Protein AF-0000000077965524 (afdb_homodimer)

pLDDT: mean 88.79, std 9.59, range [37.97, 98.44]

Organism: NCBI:txid2873325

Radius of gyration: 19.2 Å; Cα contacts (8 Å, |Δi|>4): 632; chains: 2; bounding box: 47×62×41 Å

Structure (mmCIF, N/CA/C/O backbone):
data_AF-0000000077965524-model_v1
#
loop_
_entity.id
_entity.type
_entity.pdbx_description
1 polymer 'NAD(P)-binding domain-containing protein'
#
loop_
_atom_site.group_PDB
_atom_site.id
_atom_site.type_symbol
_atom_site.label_atom_id
_atom_site.label_alt_id
_atom_site.label_comp_id
_atom_site.label_asym_id
_atom_site.label_entity_id
_atom_site.label_seq_id
_atom_site.pdbx_PDB_ins_code
_atom_site.Cartn_x
_atom_site.Cartn_y
_atom_site.Cartn_z
_atom_site.occupancy
_atom_site.B_iso_or_equiv
_atom_site.auth_seq_id
_atom_site.auth_comp_id
_atom_site.auth_asym_id
_atom_site.auth_atom_id
_atom_site.pdbx_PDB_model_num
ATOM 1 N N . MET A 1 1 ? 25.484 7.27 0.988 1 37.97 1 MET A N 1
ATOM 2 C CA . MET A 1 1 ? 25.203 5.871 0.671 1 37.97 1 MET A CA 1
ATOM 3 C C . MET A 1 1 ? 23.719 5.57 0.816 1 37.97 1 MET A C 1
ATOM 5 O O . MET A 1 1 ? 23.031 6.18 1.641 1 37.97 1 MET A O 1
ATOM 9 N N . GLY A 1 2 ? 23.016 5.418 -0.294 1 50.22 2 GLY A N 1
ATOM 10 C CA . GLY A 1 2 ? 21.562 5.32 -0.251 1 50.22 2 GLY A CA 1
ATOM 11 C C . GLY A 1 2 ? 21.062 4.312 0.766 1 50.22 2 GLY A C 1
ATOM 12 O O . GLY A 1 2 ? 21.797 3.402 1.158 1 50.22 2 GLY A O 1
ATOM 13 N N . GLN A 1 3 ? 20.391 4.594 1.885 1 55.41 3 GLN A N 1
ATOM 14 C CA . GLN A 1 3 ? 19.797 3.654 2.83 1 55.41 3 GLN A CA 1
ATOM 15 C C . GLN A 1 3 ? 18.578 2.953 2.221 1 55.41 3 GLN A C 1
ATOM 17 O O . GLN A 1 3 ? 17.828 3.557 1.455 1 55.41 3 GLN A O 1
ATOM 22 N N . ASP A 1 4 ? 18.562 1.619 2.314 1 70.5 4 ASP A N 1
ATOM 23 C CA . ASP A 1 4 ? 17.391 0.861 1.925 1 70.5 4 ASP A CA 1
ATOM 24 C C . ASP A 1 4 ? 16.172 1.251 2.777 1 70.5 4 ASP A C 1
ATOM 26 O O . ASP A 1 4 ? 16.297 1.381 3.998 1 70.5 4 ASP A O 1
ATOM 30 N N . ALA A 1 5 ? 15.164 1.739 2.105 1 77.12 5 ALA A N 1
ATOM 31 C CA . ALA A 1 5 ? 13.945 2.123 2.814 1 77.12 5 ALA A CA 1
ATOM 32 C C . ALA A 1 5 ? 12.719 1.446 2.205 1 77.12 5 ALA A C 1
ATOM 34 O O . ALA A 1 5 ? 12.719 1.095 1.022 1 77.12 5 ALA A O 1
ATOM 35 N N . VAL A 1 6 ? 11.852 1.209 3.102 1 78.19 6 VAL A N 1
ATOM 36 C CA . VAL A 1 6 ? 10.547 0.695 2.686 1 78.19 6 VAL A CA 1
ATOM 37 C C . VAL A 1 6 ? 9.547 1.846 2.572 1 78.19 6 VAL A C 1
ATOM 39 O O . VAL A 1 6 ? 9.43 2.662 3.49 1 78.19 6 VAL A O 1
ATOM 42 N N . LEU A 1 7 ? 9.031 1.995 1.394 1 79.06 7 LEU A N 1
ATOM 43 C CA . LEU A 1 7 ? 7.883 2.879 1.212 1 79.06 7 LEU A CA 1
ATOM 44 C C . LEU A 1 7 ? 6.59 2.076 1.11 1 79.06 7 LEU A C 1
ATOM 46 O O . LEU A 1 7 ? 6.418 1.283 0.182 1 79.06 7 LEU A O 1
ATOM 50 N N . SER A 1 8 ? 5.727 2.24 2.076 1 77.62 8 SER A N 1
ATOM 51 C CA . SER A 1 8 ? 4.512 1.435 2.168 1 77.62 8 SER A CA 1
ATOM 52 C C . SER A 1 8 ? 3.264 2.297 2.023 1 77.62 8 SER A C 1
ATOM 54 O O . SER A 1 8 ? 3.137 3.332 2.682 1 77.62 8 SER A O 1
ATOM 56 N N . CYS A 1 9 ? 2.451 1.984 1.047 1 76.06 9 CYS A N 1
ATOM 57 C CA . CYS A 1 9 ? 1.122 2.566 0.896 1 76.06 9 CYS A CA 1
ATOM 58 C C . CYS A 1 9 ? 0.046 1.488 0.934 1 76.06 9 CYS A C 1
ATOM 60 O O . CYS A 1 9 ? -0.064 0.683 0.008 1 76.06 9 CYS A O 1
ATOM 62 N N . LEU A 1 10 ? -0.595 1.45 2.008 1 72.81 10 LEU A N 1
ATOM 63 C CA . LEU A 1 10 ? -1.613 0.427 2.213 1 72.81 10 LEU A CA 1
ATOM 64 C C . LEU A 1 10 ? -3.014 1.021 2.102 1 72.81 10 LEU A C 1
ATOM 66 O O . LEU A 1 10 ? -3.23 2.182 2.459 1 72.81 10 LEU A O 1
ATOM 70 N N . GLY A 1 11 ? -3.887 0.269 1.489 1 76.81 11 GLY A N 1
ATOM 71 C CA . GLY A 1 11 ? -5.305 0.601 1.454 1 76.81 11 GLY A CA 1
ATOM 72 C C . GLY A 1 11 ? -6.203 -0.602 1.666 1 76.81 11 GLY A C 1
ATOM 73 O O . GLY A 1 11 ? -5.969 -1.668 1.096 1 76.81 11 GLY A O 1
ATOM 74 N N . PHE A 1 12 ? -7.094 -0.428 2.562 1 75.81 12 PHE A N 1
ATOM 75 C CA . PHE A 1 12 ? -8.047 -1.49 2.861 1 75.81 12 PHE A CA 1
ATOM 76 C C . PHE A 1 12 ? -9.477 -0.963 2.818 1 75.81 12 PHE A C 1
ATOM 78 O O . PHE A 1 12 ? -9.727 0.199 3.145 1 75.81 12 PHE A O 1
ATOM 85 N N . PRO A 1 13 ? -10.344 -1.782 2.41 1 73.12 13 PRO A N 1
ATOM 86 C CA . PRO A 1 13 ? -11.734 -1.34 2.297 1 73.12 13 PRO A CA 1
ATOM 87 C C . PRO A 1 13 ? -12.398 -1.13 3.656 1 73.12 13 PRO A C 1
ATOM 89 O O . PRO A 1 13 ? -11.961 -1.701 4.656 1 73.12 13 PRO A O 1
ATOM 92 N N . ILE A 1 14 ? -13.438 -0.308 3.525 1 71.75 14 ILE A N 1
ATOM 93 C CA . ILE A 1 14 ? -14.305 -0.122 4.684 1 71.75 14 ILE A CA 1
ATOM 94 C C . ILE A 1 14 ? -15.023 -1.431 5.008 1 71.75 14 ILE A C 1
ATOM 96 O O . ILE A 1 14 ? -15.359 -2.201 4.105 1 71.75 14 ILE A O 1
ATOM 100 N N . SER A 1 15 ? -15.094 -1.74 6.23 1 67.69 15 SER A N 1
ATOM 101 C CA . SER A 1 15 ? -15.914 -2.871 6.652 1 67.69 15 SER A CA 1
ATOM 102 C C . SER A 1 15 ? -16.938 -2.451 7.703 1 67.69 15 SER A C 1
ATOM 104 O O . SER A 1 15 ? -16.578 -1.89 8.742 1 67.69 15 SER A O 1
ATOM 106 N N . PHE A 1 16 ? -18.125 -2.604 7.332 1 63.34 16 PHE A N 1
ATOM 107 C CA . PHE A 1 16 ? -19.188 -2.221 8.258 1 63.34 16 PHE A CA 1
ATOM 108 C C . PHE A 1 16 ? -19.406 -3.301 9.305 1 63.34 16 PHE A C 1
ATOM 110 O O . PHE A 1 16 ? -19.922 -3.023 10.391 1 63.34 16 PHE A O 1
ATOM 117 N N . TRP A 1 17 ? -19.078 -4.457 8.961 1 61.25 17 TRP A N 1
ATOM 118 C CA . TRP A 1 17 ? -19.438 -5.562 9.844 1 61.25 17 TRP A CA 1
ATOM 119 C C . TRP A 1 17 ? -18.219 -6.043 10.625 1 61.25 17 TRP A C 1
ATOM 121 O O . TRP A 1 17 ? -18.344 -6.488 11.766 1 61.25 17 TRP A O 1
ATOM 131 N N . GLN A 1 18 ? -17.156 -5.973 9.93 1 66.75 18 GLN A N 1
ATOM 132 C CA . GLN A 1 18 ? -15.938 -6.418 10.594 1 66.75 18 GLN A CA 1
ATOM 133 C C . GLN A 1 18 ? -14.945 -5.273 10.742 1 66.75 18 GLN A C 1
ATOM 135 O O . GLN A 1 18 ? -14.93 -4.344 9.93 1 66.75 18 GLN A O 1
ATOM 140 N N . GLY A 1 19 ? -14.406 -5.16 11.922 1 78.94 19 GLY A N 1
ATOM 141 C CA . GLY A 1 19 ? -13.336 -4.184 12.07 1 78.94 19 GLY A CA 1
ATOM 142 C C . GLY A 1 19 ? -12.242 -4.332 11.031 1 78.94 19 GLY A C 1
ATOM 143 O O . GLY A 1 19 ? -12.102 -5.391 10.422 1 78.94 19 GLY A O 1
ATOM 144 N N . VAL A 1 20 ? -11.742 -3.225 10.57 1 85.62 20 VAL A N 1
ATOM 145 C CA . VAL A 1 20 ? -10.578 -3.234 9.688 1 85.62 20 VAL A CA 1
ATOM 146 C C . VAL A 1 20 ? -9.32 -3.537 10.5 1 85.62 20 VAL A C 1
ATOM 148 O O . VAL A 1 20 ? -9.07 -2.898 11.523 1 85.62 20 VAL A O 1
ATOM 151 N N . THR A 1 21 ? -8.555 -4.574 10.078 1 89.25 21 THR A N 1
ATOM 152 C CA . THR A 1 21 ? -7.34 -4.941 10.797 1 89.25 21 THR A CA 1
ATOM 153 C C . THR A 1 21 ? -6.145 -4.988 9.852 1 89.25 21 THR A C 1
ATOM 155 O O . THR A 1 21 ? -5.023 -5.293 10.273 1 89.25 21 THR A O 1
ATOM 158 N N . GLY A 1 22 ? -6.328 -4.688 8.688 1 88.38 22 GLY A N 1
ATOM 159 C CA . GLY A 1 22 ? -5.316 -4.875 7.656 1 88.38 22 GLY A CA 1
ATOM 160 C C . GLY A 1 22 ? -4.094 -4 7.852 1 88.38 22 GLY A C 1
ATOM 161 O O . GLY A 1 22 ? -2.971 -4.426 7.57 1 88.38 22 GLY A O 1
ATOM 162 N N . TYR A 1 23 ? -4.273 -2.814 8.344 1 91.5 23 TYR A N 1
ATOM 163 C CA . TYR A 1 23 ? -3.156 -1.893 8.516 1 91.5 23 TYR A CA 1
ATOM 164 C C . TYR A 1 23 ? -2.186 -2.408 9.578 1 91.5 23 TYR A C 1
ATOM 166 O O . TYR A 1 23 ? -0.987 -2.535 9.312 1 91.5 23 TYR A O 1
ATOM 174 N N . THR A 1 24 ? -2.699 -2.783 10.719 1 93.88 24 THR A N 1
ATOM 175 C CA . THR A 1 24 ? -1.844 -3.258 11.805 1 93.88 24 THR A CA 1
ATOM 176 C C . THR A 1 24 ? -1.227 -4.609 11.453 1 93.88 24 THR A C 1
ATOM 178 O O . THR A 1 24 ? -0.037 -4.832 11.688 1 93.88 24 THR A O 1
ATOM 181 N N . GLN A 1 25 ? -1.98 -5.453 10.875 1 90.5 25 GLN A N 1
ATOM 182 C CA . GLN A 1 25 ? -1.479 -6.777 10.531 1 90.5 25 GLN A CA 1
ATOM 183 C C . GLN A 1 25 ? -0.374 -6.691 9.484 1 90.5 25 GLN A C 1
ATOM 185 O O . GLN A 1 25 ? 0.665 -7.34 9.609 1 90.5 25 GLN A O 1
ATOM 190 N N . SER A 1 26 ? -0.666 -5.918 8.492 1 89.88 26 SER A N 1
ATOM 191 C CA . SER A 1 26 ? 0.324 -5.773 7.43 1 89.88 26 SER A CA 1
ATOM 192 C C . SER A 1 26 ? 1.584 -5.082 7.938 1 89.88 26 SER A C 1
ATOM 194 O O . SER A 1 26 ? 2.699 -5.465 7.578 1 89.88 26 SER A O 1
ATOM 196 N N . MET A 1 27 ? 1.451 -4.062 8.727 1 93.31 27 MET A N 1
ATOM 197 C CA . MET A 1 27 ? 2.611 -3.355 9.266 1 93.31 27 MET A CA 1
ATOM 198 C C . MET A 1 27 ? 3.424 -4.262 10.18 1 93.31 27 MET A C 1
ATOM 200 O O . MET A 1 27 ? 4.656 -4.258 10.133 1 93.31 27 MET A O 1
ATOM 204 N N . THR A 1 28 ? 2.77 -5.023 11 1 94.06 28 THR A N 1
ATOM 205 C CA . THR A 1 28 ? 3.463 -5.984 11.852 1 94.06 28 THR A CA 1
ATOM 206 C C . THR A 1 28 ? 4.289 -6.953 11.016 1 94.06 28 THR A C 1
ATOM 208 O O . THR A 1 28 ? 5.465 -7.184 11.305 1 94.06 28 THR A O 1
ATOM 211 N N . ALA A 1 29 ? 3.686 -7.492 10.047 1 90.44 29 ALA A N 1
ATOM 212 C CA . ALA A 1 29 ? 4.383 -8.398 9.148 1 90.44 29 ALA A CA 1
ATOM 213 C C . ALA A 1 29 ? 5.586 -7.715 8.5 1 90.44 29 ALA A C 1
ATOM 215 O O . ALA A 1 29 ? 6.66 -8.312 8.391 1 90.44 29 ALA A O 1
ATOM 216 N N . THR A 1 30 ? 5.363 -6.5 8.047 1 91.31 30 THR A N 1
ATOM 217 C CA . THR A 1 30 ? 6.418 -5.734 7.395 1 91.31 30 THR A CA 1
ATOM 218 C C . THR A 1 30 ? 7.578 -5.488 8.352 1 91.31 30 THR A C 1
ATOM 220 O O . THR A 1 30 ? 8.742 -5.703 8 1 91.31 30 THR A O 1
ATOM 223 N N . LEU A 1 31 ? 7.273 -5.043 9.547 1 94 31 LEU A N 1
ATOM 224 C CA . LEU A 1 31 ? 8.305 -4.77 10.539 1 94 31 LEU A CA 1
ATOM 225 C C . LEU A 1 31 ? 9.109 -6.027 10.852 1 94 31 LEU A C 1
ATOM 227 O O . LEU A 1 31 ? 10.336 -5.98 10.945 1 94 31 LEU A O 1
ATOM 231 N N . ASN A 1 32 ? 8.422 -7.098 11.031 1 93.19 32 ASN A N 1
ATOM 232 C CA . ASN A 1 32 ? 9.102 -8.367 11.289 1 93.19 32 ASN A CA 1
ATOM 233 C C . ASN A 1 32 ? 10.039 -8.734 10.141 1 93.19 32 ASN A C 1
ATOM 235 O O . ASN A 1 32 ? 11.188 -9.117 10.375 1 93.19 32 ASN A O 1
ATOM 239 N N . ALA A 1 33 ? 9.57 -8.633 8.984 1 89.25 33 ALA A N 1
ATOM 240 C CA . ALA A 1 33 ? 10.383 -8.938 7.805 1 89.25 33 ALA A CA 1
ATOM 241 C C . ALA A 1 33 ? 11.586 -8.008 7.715 1 89.25 33 ALA A C 1
ATOM 243 O O . ALA A 1 33 ? 12.68 -8.438 7.336 1 89.25 33 ALA A O 1
ATOM 244 N N . MET A 1 34 ? 11.398 -6.746 7.973 1 90.31 34 MET A N 1
ATOM 245 C CA . MET A 1 34 ? 12.477 -5.766 7.953 1 90.31 34 MET A CA 1
ATOM 246 C C . MET A 1 34 ? 13.586 -6.156 8.93 1 90.31 34 MET A C 1
ATOM 248 O O . MET A 1 34 ? 14.773 -6.047 8.609 1 90.31 34 MET A O 1
ATOM 252 N N . ARG A 1 35 ? 13.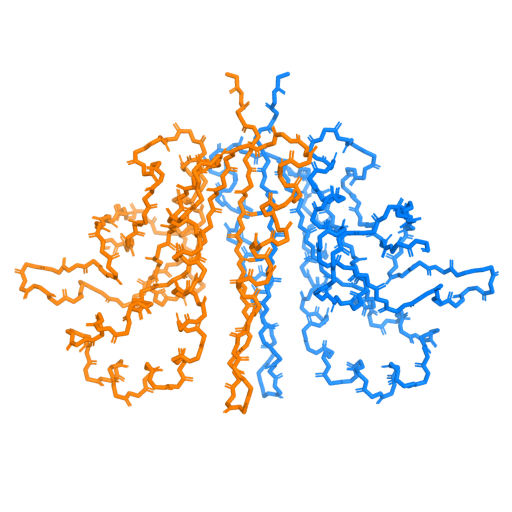172 -6.531 10.102 1 92.25 35 ARG A N 1
ATOM 253 C CA . ARG A 1 35 ? 14.141 -6.984 11.094 1 92.25 35 ARG A CA 1
ATOM 254 C C . ARG A 1 35 ? 14.938 -8.172 10.578 1 92.25 35 ARG A C 1
ATOM 256 O O . ARG A 1 35 ? 16.156 -8.242 10.773 1 92.25 35 ARG A O 1
ATOM 263 N N . ASP A 1 36 ? 14.312 -9.062 9.875 1 86.19 36 ASP A N 1
ATOM 264 C CA . ASP A 1 36 ? 14.953 -10.258 9.328 1 86.19 36 ASP A CA 1
ATOM 265 C C . ASP A 1 36 ? 16.016 -9.883 8.297 1 86.19 36 ASP A C 1
ATOM 267 O O . ASP A 1 36 ? 17.047 -10.547 8.188 1 86.19 36 ASP A O 1
ATOM 271 N N . VAL A 1 37 ? 15.766 -8.875 7.547 1 84 37 VAL A N 1
ATOM 272 C CA . VAL A 1 37 ? 16.672 -8.562 6.445 1 84 37 VAL A CA 1
ATOM 273 C C . VAL A 1 37 ? 17.5 -7.328 6.797 1 84 37 VAL A C 1
ATOM 275 O O . VAL A 1 37 ? 18.234 -6.809 5.957 1 84 37 VAL A O 1
ATOM 278 N N . LYS A 1 38 ? 17.359 -6.711 7.918 1 88.81 38 LYS A N 1
ATOM 279 C CA . LYS A 1 38 ? 18.156 -5.621 8.5 1 88.81 38 LYS A CA 1
ATOM 280 C C . LYS A 1 38 ? 17.938 -4.324 7.723 1 88.81 38 LYS A C 1
ATOM 282 O O . LYS A 1 38 ? 18.906 -3.623 7.41 1 88.81 38 LYS A O 1
ATOM 287 N N . VAL A 1 39 ? 16.797 -4.023 7.355 1 85.38 39 VAL A N 1
ATOM 288 C CA . VAL A 1 39 ? 16.359 -2.725 6.859 1 85.38 39 VAL A CA 1
ATOM 289 C C . VAL A 1 39 ? 15.711 -1.933 7.988 1 85.38 39 VAL A C 1
ATOM 291 O O . VAL A 1 39 ? 14.828 -2.445 8.688 1 85.38 39 VAL A O 1
ATOM 294 N N . ASN A 1 40 ? 16.094 -0.687 8.164 1 91.38 40 ASN A N 1
ATOM 295 C CA . ASN A 1 40 ? 15.664 -0.03 9.398 1 91.38 40 ASN A CA 1
ATOM 296 C C . ASN A 1 40 ? 14.953 1.289 9.109 1 91.38 40 ASN A C 1
ATOM 298 O O . ASN A 1 40 ? 14.789 2.117 10.008 1 91.38 40 ASN A O 1
ATOM 302 N N . ARG A 1 41 ? 14.555 1.539 7.914 1 90.94 41 ARG A N 1
ATOM 303 C CA . ARG A 1 41 ? 13.852 2.768 7.574 1 90.94 41 ARG A CA 1
ATOM 304 C C . ARG A 1 41 ? 12.547 2.465 6.844 1 90.94 41 ARG A C 1
ATOM 306 O O . ARG A 1 41 ? 12.531 1.695 5.879 1 90.94 41 ARG A O 1
ATOM 313 N N . ILE A 1 42 ? 11.453 3.012 7.391 1 92.25 42 ILE A N 1
ATOM 314 C CA . ILE A 1 42 ? 10.172 2.824 6.715 1 92.25 42 ILE A CA 1
ATOM 315 C C . ILE A 1 42 ? 9.414 4.148 6.672 1 92.25 42 ILE A C 1
ATOM 317 O O . ILE A 1 42 ? 9.406 4.902 7.648 1 92.25 42 ILE A O 1
ATOM 321 N N . ILE A 1 43 ? 8.875 4.445 5.504 1 93.38 43 ILE A N 1
ATOM 322 C CA . ILE A 1 43 ? 7.945 5.547 5.277 1 93.38 43 ILE A CA 1
ATOM 323 C C . ILE A 1 43 ? 6.578 4.996 4.883 1 93.38 43 ILE A C 1
ATOM 325 O O . ILE A 1 43 ? 6.461 4.234 3.92 1 93.38 43 ILE A O 1
ATOM 329 N N . THR A 1 44 ? 5.609 5.285 5.684 1 94.56 44 THR A N 1
ATOM 330 C CA . THR A 1 44 ? 4.258 4.805 5.398 1 94.56 44 THR A CA 1
ATOM 331 C C . THR A 1 44 ? 3.26 5.961 5.418 1 94.56 44 THR A C 1
ATOM 333 O O . THR A 1 44 ? 3.641 7.113 5.629 1 94.56 44 THR A O 1
ATOM 336 N N . MET A 1 45 ? 2.016 5.602 5.008 1 94.56 45 MET A N 1
ATOM 337 C CA . MET A 1 45 ? 1.01 6.656 5.004 1 94.56 45 MET A CA 1
ATOM 338 C C . MET A 1 45 ? -0.29 6.176 5.641 1 94.56 45 MET A C 1
ATOM 340 O O . MET A 1 45 ? -0.604 4.984 5.594 1 94.56 45 MET A O 1
ATOM 344 N N . THR A 1 46 ? -0.93 7.031 6.277 1 96 46 THR A N 1
ATOM 345 C CA . THR A 1 46 ? -2.291 6.875 6.777 1 96 46 THR A CA 1
ATOM 346 C C . THR A 1 46 ? -3.199 7.969 6.223 1 96 46 THR A C 1
ATOM 348 O O . THR A 1 46 ? -3.494 7.992 5.027 1 96 46 THR A O 1
ATOM 351 N N . ALA A 1 47 ? -3.832 8.797 7.152 1 95.06 47 ALA A N 1
ATOM 352 C CA . ALA A 1 47 ? -4.734 9.844 6.688 1 95.06 47 ALA A CA 1
ATOM 353 C C . ALA A 1 47 ? -4.953 10.898 7.77 1 95.06 47 ALA A C 1
ATOM 355 O O . ALA A 1 47 ? -4.594 10.688 8.93 1 95.06 47 ALA A O 1
ATOM 356 N N . TRP A 1 48 ? -5.527 12.039 7.289 1 95.62 48 TRP A N 1
ATOM 357 C CA . TRP A 1 48 ? -6.062 12.984 8.258 1 95.62 48 TRP A CA 1
ATOM 358 C C . TRP A 1 48 ? -7.129 12.328 9.133 1 95.62 48 TRP A C 1
ATOM 360 O O . TRP A 1 48 ? -7.852 11.438 8.672 1 95.62 48 TRP A O 1
ATOM 370 N N . TYR A 1 49 ? -7.125 12.789 10.414 1 95.12 49 TYR A N 1
ATOM 371 C CA . TYR A 1 49 ? -8.219 12.508 11.336 1 95.12 49 TYR A CA 1
ATOM 372 C C . TYR A 1 49 ? -8.18 11.062 11.812 1 95.12 49 TYR A C 1
ATOM 374 O O . TYR A 1 49 ? -9.219 10.477 12.133 1 95.12 49 TYR A O 1
ATOM 382 N N . THR A 1 50 ? -6.992 10.469 11.758 1 96.06 50 THR A N 1
ATOM 383 C CA . THR A 1 50 ? -6.898 9.117 12.289 1 96.06 50 THR A CA 1
ATOM 384 C C . THR A 1 50 ? -7.199 9.102 13.789 1 96.06 50 THR A C 1
ATOM 386 O O . THR A 1 50 ? -7.844 8.172 14.289 1 96.06 50 THR A O 1
ATOM 389 N N . ASP A 1 51 ? -6.723 10.102 14.492 1 94.56 51 ASP A N 1
ATOM 390 C CA . ASP A 1 51 ? -7.074 10.234 15.898 1 94.56 51 ASP A CA 1
ATOM 391 C C . ASP A 1 51 ? -8.57 10.477 16.062 1 94.56 51 ASP A C 1
ATOM 393 O O . ASP A 1 51 ? -9.125 11.406 15.477 1 94.56 51 ASP A O 1
ATOM 397 N N . PRO A 1 52 ? -9.18 9.688 16.891 1 89.62 52 PRO A N 1
ATOM 398 C CA . PRO A 1 52 ? -10.633 9.812 17.047 1 89.62 52 PRO A CA 1
ATOM 399 C C . PRO A 1 52 ? -11.055 11.203 17.516 1 89.62 52 PRO A C 1
ATOM 401 O O . PRO A 1 52 ? -12.188 11.625 17.266 1 89.62 52 PRO A O 1
ATOM 404 N N . ASN A 1 53 ? -10.227 11.914 18.125 1 88.38 53 ASN A N 1
ATOM 405 C CA . ASN A 1 53 ? -10.578 13.234 18.656 1 88.38 53 ASN A CA 1
ATOM 406 C C . ASN A 1 53 ? -10.156 14.344 17.703 1 88.38 53 ASN A C 1
ATOM 408 O O . ASN A 1 53 ? -10.352 15.531 17.984 1 88.38 53 ASN A O 1
ATOM 412 N N . SER A 1 54 ? -9.664 14.07 16.578 1 86.06 54 SER A N 1
ATOM 413 C CA . SER A 1 54 ? -9.055 15.07 15.719 1 86.06 54 SER A CA 1
ATOM 414 C C . SER A 1 54 ? -10.062 15.609 14.703 1 86.06 54 SER A C 1
ATOM 416 O O . SER A 1 54 ? -9.758 16.547 13.961 1 86.06 54 SER A O 1
ATOM 418 N N . GLY A 1 55 ? -11.211 15.062 14.656 1 82.81 55 GLY A N 1
ATOM 419 C CA . GLY A 1 55 ? -12.18 15.461 13.648 1 82.81 55 GLY A CA 1
ATOM 420 C C . GLY A 1 55 ? -13.094 16.578 14.102 1 82.81 55 GLY A C 1
ATOM 421 O O . GLY A 1 55 ? -13.977 17.016 13.359 1 82.81 55 GLY A O 1
ATOM 422 N N . SER A 1 56 ? -12.891 17 15.312 1 83.06 56 SER A N 1
ATOM 423 C CA . SER A 1 56 ? -13.812 17.969 15.891 1 83.06 56 SER A CA 1
ATOM 424 C C . SER A 1 56 ? -13.812 19.266 15.109 1 83.06 56 SER A C 1
ATOM 426 O O . SER A 1 56 ? -14.836 19.953 15.031 1 83.06 56 SER A O 1
ATOM 428 N N . ASN A 1 57 ? -12.711 19.609 14.516 1 82.56 57 ASN A N 1
ATOM 429 C CA . ASN A 1 57 ? -12.594 20.875 13.789 1 82.56 57 ASN A CA 1
ATOM 430 C C . ASN A 1 57 ? -12.812 20.688 12.297 1 82.56 57 ASN A C 1
ATOM 432 O O . ASN A 1 57 ? -12.648 21.625 11.516 1 82.56 57 ASN A O 1
ATOM 436 N N . ALA A 1 58 ? -13.164 19.516 11.891 1 84.31 58 ALA A N 1
ATOM 437 C CA . ALA A 1 58 ? -13.461 19.281 10.484 1 84.31 58 ALA A CA 1
ATOM 438 C C . ALA A 1 58 ? -14.781 19.922 10.078 1 84.31 58 ALA A C 1
ATOM 440 O O . ALA A 1 58 ? -15.594 20.266 10.938 1 84.31 58 ALA A O 1
ATOM 441 N N . SER A 1 59 ? -14.93 20.141 8.828 1 83.19 59 SER A N 1
ATOM 442 C CA . SER A 1 59 ? -16.219 20.656 8.344 1 83.19 59 SER A CA 1
ATOM 443 C C . SER A 1 59 ? -17.359 19.734 8.758 1 83.19 59 SER A C 1
ATOM 445 O O . SER A 1 59 ? -17.141 18.547 9.031 1 83.19 59 SER A O 1
ATOM 447 N N . SER A 1 60 ? -18.531 20.312 8.789 1 82.81 60 SER A N 1
ATOM 448 C CA . SER A 1 60 ? -19.703 19.562 9.219 1 82.81 60 SER A CA 1
ATOM 449 C C . SER A 1 60 ? -19.922 18.328 8.344 1 82.81 60 SER A C 1
ATOM 451 O O . SER A 1 60 ? -20.234 17.25 8.852 1 82.81 60 SER A O 1
ATOM 453 N N . PHE A 1 61 ? -19.75 18.562 7.105 1 82.75 61 PHE A N 1
ATOM 454 C CA . PHE A 1 61 ? -19.938 17.453 6.188 1 82.75 61 PHE A CA 1
ATOM 455 C C . PHE A 1 61 ? -18.938 16.328 6.488 1 82.75 61 PHE A C 1
ATOM 457 O O . PHE A 1 61 ? -19.312 15.164 6.559 1 82.75 61 PHE A O 1
ATOM 464 N N . ILE A 1 62 ? -17.719 16.672 6.664 1 81.44 62 ILE A N 1
ATOM 465 C CA . ILE A 1 62 ? -16.688 15.688 6.953 1 81.44 62 ILE A CA 1
ATOM 466 C C . ILE A 1 62 ? -16.938 15.062 8.32 1 81.44 62 ILE A C 1
ATOM 468 O O . ILE A 1 62 ? -16.953 13.836 8.453 1 81.44 62 ILE A O 1
ATOM 472 N N . ARG A 1 63 ? -17.234 15.812 9.234 1 84.81 63 ARG A N 1
ATOM 473 C CA . ARG A 1 63 ? -17.359 15.359 10.617 1 84.81 63 ARG A CA 1
ATOM 474 C C . ARG A 1 63 ? -18.562 14.438 10.781 1 84.81 63 ARG A C 1
ATOM 476 O O . ARG A 1 63 ? -18.469 13.391 11.422 1 84.81 63 ARG A O 1
ATOM 483 N N . PHE A 1 64 ? -19.672 14.727 10.125 1 85.56 64 PHE A N 1
ATOM 484 C CA . PHE A 1 64 ? -20.891 14.008 10.453 1 85.56 64 PHE A CA 1
ATOM 485 C C . PHE A 1 64 ? -21.234 12.992 9.367 1 85.56 64 PHE A C 1
ATOM 487 O O . PHE A 1 64 ? -22.031 12.078 9.586 1 85.56 64 PHE A O 1
ATOM 494 N N . MET A 1 65 ? -20.672 13.133 8.25 1 81.5 65 MET A N 1
ATOM 495 C CA . MET A 1 65 ? -21.016 12.211 7.168 1 81.5 65 MET A CA 1
ATOM 496 C C . MET A 1 65 ? -19.844 11.312 6.809 1 81.5 65 MET A C 1
ATOM 498 O O . MET A 1 65 ? -19.938 10.094 6.91 1 81.5 65 MET A O 1
ATOM 502 N N . LEU A 1 66 ? -18.734 11.883 6.465 1 80.5 66 LEU A N 1
ATOM 503 C CA . LEU A 1 66 ? -17.625 11.102 5.934 1 80.5 66 LEU A CA 1
ATOM 504 C C . LEU A 1 66 ? -16.938 10.32 7.043 1 80.5 66 LEU A C 1
ATOM 506 O O . LEU A 1 66 ? -16.719 9.109 6.91 1 80.5 66 LEU A O 1
ATOM 510 N N . LEU A 1 67 ? -16.672 10.961 8.094 1 85.25 67 LEU A N 1
ATOM 511 C CA . LEU A 1 67 ? -15.859 10.336 9.133 1 85.25 67 LEU A CA 1
ATOM 512 C C . LEU A 1 67 ? -16.562 9.117 9.711 1 85.25 67 LEU A C 1
ATOM 514 O O . LEU A 1 67 ? -15.953 8.055 9.852 1 85.25 67 LEU A O 1
ATOM 518 N N . PRO A 1 68 ? -17.875 9.25 9.977 1 82.75 68 PRO A N 1
ATOM 519 C CA . PRO A 1 68 ? -18.531 8.055 10.5 1 82.75 68 PRO A CA 1
ATOM 520 C C . PRO A 1 68 ? -18.5 6.887 9.523 1 82.75 68 PRO A C 1
ATOM 522 O O . PRO A 1 68 ? -18.469 5.727 9.938 1 82.75 68 PRO A O 1
ATOM 525 N N . MET A 1 69 ? -18.5 7.148 8.305 1 82 69 MET A N 1
ATOM 526 C CA . MET A 1 69 ? -18.531 6.109 7.281 1 82 69 MET A CA 1
ATOM 527 C C . MET A 1 69 ? -17.188 5.387 7.207 1 82 69 MET A C 1
ATOM 529 O O . MET A 1 69 ? -17.141 4.184 6.957 1 82 69 MET A O 1
ATOM 533 N N . ILE A 1 70 ? -16.109 6.102 7.477 1 87.31 70 ILE A N 1
ATOM 534 C CA . ILE A 1 70 ? -14.797 5.484 7.258 1 87.31 70 ILE A CA 1
ATOM 535 C C . ILE A 1 70 ? -14.062 5.355 8.586 1 87.31 70 ILE A C 1
ATOM 537 O O . ILE A 1 70 ? -12.844 5.152 8.609 1 87.31 70 ILE A O 1
ATOM 541 N N . ARG A 1 71 ? -14.734 5.461 9.633 1 90.75 71 ARG A N 1
ATOM 542 C CA . ARG A 1 71 ? -14.133 5.484 10.961 1 90.75 71 ARG A CA 1
ATOM 543 C C . ARG A 1 71 ? -13.375 4.188 11.242 1 90.75 71 ARG A C 1
ATOM 545 O O . ARG A 1 71 ? -12.305 4.207 11.859 1 90.75 71 ARG A O 1
ATOM 552 N N . SER A 1 72 ? -13.953 3.064 10.812 1 89.31 72 SER A N 1
ATOM 553 C CA . SER A 1 72 ? -13.281 1.789 11.047 1 89.31 72 SER A CA 1
ATOM 554 C C . SER A 1 72 ? -11.906 1.76 10.398 1 89.31 72 SER A C 1
ATOM 556 O O . SER A 1 72 ? -10.945 1.243 10.984 1 89.31 72 SER A O 1
ATOM 558 N N . VAL A 1 73 ? -11.789 2.279 9.258 1 90.25 73 VAL A N 1
ATOM 559 C CA . VAL A 1 73 ? -10.531 2.365 8.523 1 90.25 73 VAL A CA 1
ATOM 560 C C . VAL A 1 73 ? -9.57 3.303 9.258 1 90.25 73 VAL A C 1
ATOM 562 O O . VAL A 1 73 ? -8.422 2.943 9.516 1 90.25 73 VAL A O 1
ATOM 565 N N . LEU A 1 74 ? -10.078 4.465 9.68 1 93.56 74 LEU A N 1
ATOM 566 C CA . LEU A 1 74 ? -9.25 5.453 10.367 1 93.56 74 LEU A CA 1
ATOM 567 C C . LEU A 1 74 ? -8.773 4.926 11.711 1 93.56 74 LEU A C 1
ATOM 569 O O . LEU A 1 74 ? -7.629 5.176 12.109 1 93.56 74 LEU A O 1
ATOM 573 N N . ASN A 1 75 ? -9.625 4.195 12.336 1 94.19 75 ASN A N 1
ATOM 574 C CA . ASN A 1 75 ? -9.25 3.613 13.617 1 94.19 75 ASN A CA 1
ATOM 575 C C . ASN A 1 75 ? -8.086 2.645 13.477 1 94.19 75 ASN A C 1
ATOM 577 O O . ASN A 1 75 ? -7.141 2.68 14.266 1 94.19 75 ASN A O 1
ATOM 581 N N . ASN A 1 76 ? -8.164 1.838 12.523 1 95.06 76 ASN A N 1
ATOM 582 C CA . ASN A 1 76 ? -7.082 0.877 12.344 1 95.06 76 ASN A CA 1
ATOM 583 C C . ASN A 1 76 ? -5.801 1.558 11.875 1 95.06 76 ASN A C 1
ATOM 585 O O . ASN A 1 76 ? -4.699 1.128 12.219 1 95.06 76 ASN A O 1
ATOM 589 N N . MET A 1 77 ? -5.91 2.586 11.086 1 95.69 77 MET A N 1
ATOM 590 C CA . MET A 1 77 ? -4.754 3.41 10.75 1 95.69 77 MET A CA 1
ATOM 591 C C . MET A 1 77 ? -4.117 3.994 12.008 1 95.69 77 MET A C 1
ATOM 593 O O . MET A 1 77 ? -2.895 3.984 12.148 1 95.69 77 MET A O 1
ATOM 597 N N . TYR A 1 78 ? -4.969 4.477 12.812 1 97.12 78 TYR A N 1
ATOM 598 C CA . TYR A 1 78 ? -4.496 5.047 14.078 1 97.12 78 TYR A CA 1
ATOM 599 C C . TYR A 1 78 ? -3.773 3.994 14.906 1 97.12 78 TYR A C 1
ATOM 601 O O . TYR A 1 78 ? -2.73 4.273 15.508 1 97.12 78 TYR A O 1
ATOM 609 N N . GLU A 1 79 ? -4.301 2.871 14.992 1 97.12 79 GLU A N 1
ATOM 610 C CA . GLU A 1 79 ? -3.66 1.765 15.695 1 97.12 79 GLU A CA 1
ATOM 611 C C . GLU A 1 79 ? -2.297 1.442 15.094 1 97.12 79 GLU A C 1
ATOM 613 O O . GLU A 1 79 ? -1.344 1.147 15.812 1 97.12 79 GLU A O 1
ATOM 618 N N . MET A 1 80 ? -2.264 1.469 13.82 1 96.94 80 MET A N 1
ATOM 619 C CA . MET A 1 80 ? -0.989 1.251 13.148 1 96.94 80 MET A CA 1
ATOM 620 C C . MET A 1 80 ? 0.019 2.33 13.523 1 96.94 80 MET A C 1
ATOM 622 O O . MET A 1 80 ? 1.19 2.033 13.773 1 96.94 80 MET A O 1
ATOM 626 N N . GLU A 1 81 ? -0.392 3.543 13.562 1 98.06 81 GLU A N 1
ATOM 627 C CA . GLU A 1 81 ? 0.481 4.629 14 1 98.06 81 GLU A CA 1
ATOM 628 C C . GLU A 1 81 ? 1.013 4.371 15.406 1 98.06 81 GLU A C 1
ATOM 630 O O . GLU A 1 81 ? 2.199 4.578 15.68 1 98.06 81 GLU A O 1
ATOM 635 N N . ASN A 1 82 ? 0.177 4 16.281 1 98.06 82 ASN A N 1
ATOM 636 C CA . ASN A 1 82 ? 0.573 3.707 17.656 1 98.06 82 ASN A CA 1
ATOM 637 C C . ASN A 1 82 ? 1.564 2.549 17.719 1 98.06 82 ASN A C 1
ATOM 639 O O . ASN A 1 82 ? 2.477 2.551 18.547 1 98.06 82 ASN A O 1
ATOM 643 N N . LEU A 1 83 ? 1.291 1.572 16.906 1 97.88 83 LEU A N 1
ATOM 644 C CA . LEU A 1 83 ? 2.24 0.471 16.797 1 97.88 83 LEU A CA 1
ATOM 645 C C . LEU A 1 83 ? 3.631 0.986 16.438 1 97.88 83 LEU A C 1
ATOM 647 O O . LEU A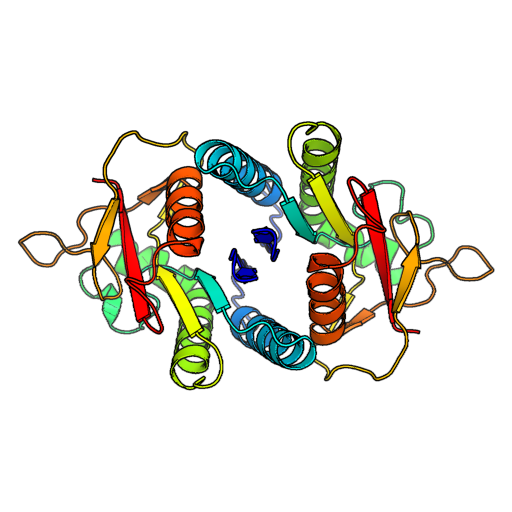 1 83 ? 4.625 0.578 17.047 1 97.88 83 LEU A O 1
ATOM 651 N N . LEU A 1 84 ? 3.713 1.88 15.477 1 97.88 84 LEU A N 1
ATOM 652 C CA . LEU A 1 84 ? 4.984 2.445 15.047 1 97.88 84 LEU A CA 1
ATOM 653 C C . LEU A 1 84 ? 5.605 3.295 16.156 1 97.88 84 LEU A C 1
ATOM 655 O O . LEU A 1 84 ? 6.824 3.279 16.344 1 97.88 84 LEU A O 1
ATOM 659 N N . LEU A 1 85 ? 4.789 4.051 16.891 1 97.62 85 LEU A N 1
ATOM 660 C CA . LEU A 1 85 ? 5.262 4.867 18 1 97.62 85 LEU A CA 1
ATOM 661 C C . LEU A 1 85 ? 5.992 4.012 19.031 1 97.62 85 LEU A C 1
ATOM 663 O O . LEU A 1 85 ? 6.93 4.484 19.688 1 97.62 85 LEU A O 1
ATOM 667 N N . LYS A 1 86 ? 5.574 2.834 19.156 1 97.69 86 LYS A N 1
ATOM 668 C CA . LYS A 1 86 ? 6.156 1.925 20.141 1 97.69 86 LYS A CA 1
ATOM 669 C C . LYS A 1 86 ? 7.34 1.162 19.547 1 97.69 86 LYS A C 1
ATOM 671 O O . LYS A 1 86 ? 7.938 0.317 20.219 1 97.69 86 LYS A O 1
ATOM 676 N N . THR A 1 87 ? 7.586 1.351 18.328 1 97.56 87 THR A N 1
ATOM 677 C CA . THR A 1 87 ? 8.672 0.667 17.641 1 97.56 87 THR A CA 1
ATOM 678 C C . THR A 1 87 ? 9.953 1.495 17.688 1 97.56 87 THR A C 1
ATOM 680 O O . THR A 1 87 ? 10.062 2.525 17.016 1 97.56 87 THR A O 1
ATOM 683 N N . ASP A 1 88 ? 11.023 1.013 18.375 1 96.38 88 ASP A N 1
ATOM 684 C CA . ASP A 1 88 ? 12.227 1.795 18.609 1 96.38 88 ASP A CA 1
ATOM 685 C C . ASP A 1 88 ? 13.359 1.361 17.688 1 96.38 88 ASP A C 1
ATOM 687 O O . ASP A 1 88 ? 14.266 2.143 17.391 1 96.38 88 ASP A O 1
ATOM 691 N N . ASP A 1 89 ? 13.312 0.205 17.219 1 96.88 89 ASP A N 1
ATOM 692 C CA . ASP A 1 89 ? 14.445 -0.38 16.5 1 96.88 89 ASP A CA 1
ATOM 693 C C . ASP A 1 89 ? 14.398 -0.032 15.016 1 96.88 89 ASP A C 1
ATOM 695 O O . ASP A 1 89 ? 15.352 -0.295 14.281 1 96.88 89 ASP A O 1
ATOM 699 N N . ILE A 1 90 ? 13.352 0.551 14.594 1 95.19 90 ILE A N 1
ATOM 700 C CA . ILE A 1 90 ? 13.164 0.94 13.203 1 95.19 90 ILE A CA 1
ATOM 701 C C . ILE A 1 90 ? 12.789 2.418 13.125 1 95.19 90 ILE A C 1
ATOM 703 O O . ILE A 1 90 ? 11.977 2.9 13.914 1 95.19 90 ILE A O 1
ATOM 707 N N . ASN A 1 91 ? 13.469 3.16 12.227 1 95.75 91 ASN A N 1
ATOM 708 C CA . ASN A 1 91 ? 13.133 4.559 11.969 1 95.75 91 ASN A CA 1
ATOM 709 C C . ASN A 1 91 ? 11.938 4.684 11.031 1 95.75 91 ASN A C 1
ATOM 711 O O . ASN A 1 91 ? 11.977 4.199 9.898 1 95.75 91 ASN A O 1
ATOM 715 N N . TRP A 1 92 ? 10.914 5.305 11.523 1 96.25 92 TRP A N 1
ATOM 716 C CA . TRP A 1 92 ? 9.688 5.371 10.742 1 96.25 92 TRP A CA 1
ATOM 717 C C . TRP A 1 92 ? 9.227 6.812 10.562 1 96.25 92 TRP A C 1
ATOM 719 O O . TRP A 1 92 ? 9.609 7.691 11.336 1 96.25 92 TRP A O 1
ATOM 729 N N . THR A 1 93 ? 8.547 7.074 9.477 1 97.06 93 THR A N 1
ATOM 730 C CA . THR A 1 93 ? 7.773 8.281 9.219 1 97.06 93 THR A CA 1
ATOM 731 C C . THR A 1 93 ? 6.367 7.934 8.734 1 97.06 93 THR A C 1
ATOM 733 O O . THR A 1 93 ? 6.195 7.074 7.871 1 97.06 93 THR A O 1
ATOM 736 N N . VAL A 1 94 ? 5.387 8.523 9.391 1 97.88 94 VAL A N 1
ATOM 737 C CA . VAL A 1 94 ? 4.008 8.375 8.938 1 97.88 94 VAL A CA 1
ATOM 738 C C . VAL A 1 94 ? 3.549 9.672 8.266 1 97.88 94 VAL A C 1
ATOM 740 O O . VAL A 1 94 ? 3.635 10.75 8.859 1 97.88 94 VAL A O 1
ATOM 743 N N . VAL A 1 95 ? 3.119 9.57 7.047 1 97.19 95 VAL A N 1
ATOM 744 C CA . VAL A 1 95 ? 2.559 10.703 6.312 1 97.19 95 VAL A CA 1
ATOM 745 C C . VAL A 1 95 ? 1.034 10.648 6.367 1 97.19 95 VAL A C 1
ATOM 747 O O . VAL A 1 95 ? 0.431 9.617 6.055 1 97.19 95 VAL A O 1
ATOM 750 N N . ARG A 1 96 ? 0.418 11.75 6.793 1 97.88 96 ARG A N 1
ATOM 751 C CA . ARG A 1 96 ? -1.034 11.875 6.867 1 97.88 96 ARG A CA 1
ATOM 752 C C . ARG A 1 96 ? -1.561 12.836 5.812 1 97.88 96 ARG A C 1
ATOM 754 O O . ARG A 1 96 ? -1.588 14.055 6.027 1 97.88 96 ARG A O 1
ATOM 761 N N . PRO A 1 97 ? -2.043 12.305 4.734 1 96.62 97 PRO A N 1
ATOM 762 C CA . PRO A 1 97 ? -2.668 13.164 3.725 1 96.62 97 PRO A CA 1
ATOM 763 C C . PRO A 1 97 ? -4.168 13.359 3.959 1 96.62 97 PRO A C 1
ATOM 765 O O . PRO A 1 97 ? -4.785 12.57 4.684 1 96.62 97 PRO A O 1
ATOM 768 N N . PRO A 1 98 ? -4.723 14.445 3.365 1 95.12 98 PRO A N 1
ATOM 769 C CA . PRO A 1 98 ? -6.18 14.594 3.33 1 95.12 98 PRO A CA 1
ATOM 770 C C . PRO A 1 98 ? -6.832 13.734 2.248 1 95.12 98 PRO A C 1
ATOM 772 O O . PRO A 1 98 ? -6.266 12.719 1.834 1 95.12 98 PRO A O 1
ATOM 775 N N . GLY A 1 99 ? -8.031 14.039 1.877 1 92.25 99 GLY A N 1
ATOM 776 C CA . GLY A 1 99 ? -8.625 13.352 0.743 1 92.25 99 GLY A CA 1
ATOM 777 C C . GLY A 1 99 ? -7.746 13.375 -0.495 1 92.25 99 GLY A C 1
ATOM 778 O O . GLY A 1 99 ? -7.059 14.359 -0.756 1 92.25 99 GLY A O 1
ATOM 779 N N . LEU A 1 100 ? -7.801 12.289 -1.271 1 90.44 100 LEU A N 1
ATOM 780 C CA . LEU A 1 100 ? -6.91 12.141 -2.418 1 90.44 100 LEU A CA 1
ATOM 781 C C . LEU A 1 100 ? -7.684 12.281 -3.727 1 90.44 100 LEU A C 1
ATOM 783 O O . LEU A 1 100 ? -8.797 11.773 -3.85 1 90.44 100 LEU A O 1
ATOM 787 N N . LYS A 1 101 ? -7.055 12.984 -4.578 1 90 101 LYS A N 1
ATOM 788 C CA . LYS A 1 101 ? -7.598 13.133 -5.926 1 90 101 LYS A CA 1
ATOM 789 C C . LYS A 1 101 ? -6.621 12.617 -6.973 1 90 101 LYS A C 1
ATOM 791 O O . LYS A 1 101 ? -5.43 12.445 -6.695 1 90 101 LYS A O 1
ATOM 796 N N . ASN A 1 102 ? -7.207 12.336 -8.156 1 84.31 102 ASN A N 1
ATOM 797 C CA . ASN A 1 102 ? -6.379 11.867 -9.266 1 84.31 102 ASN A CA 1
ATOM 798 C C . ASN A 1 102 ? -6.047 13 -10.234 1 84.31 102 ASN A C 1
ATOM 800 O O . ASN A 1 102 ? -6.316 12.898 -11.43 1 84.31 102 ASN A O 1
ATOM 804 N N . THR A 1 103 ? -5.602 14.008 -9.727 1 82.94 103 THR A N 1
ATOM 805 C CA . THR A 1 103 ? -5.168 15.148 -10.531 1 82.94 103 THR A CA 1
ATOM 806 C C . THR A 1 103 ? -3.645 15.219 -10.586 1 82.94 103 THR A C 1
ATOM 808 O O . THR A 1 103 ? -2.957 14.68 -9.719 1 82.94 103 THR A O 1
ATOM 811 N N . PRO A 1 104 ? -3.172 15.789 -11.773 1 79.62 104 PRO A N 1
ATOM 812 C CA . PRO A 1 104 ? -1.717 15.93 -11.859 1 79.62 104 PRO A CA 1
ATOM 813 C C . PRO A 1 104 ? -1.135 16.734 -10.703 1 79.62 104 PRO A C 1
ATOM 815 O O . PRO A 1 104 ? -1.864 17.453 -10.023 1 79.62 104 PRO A O 1
ATOM 818 N N . GLN A 1 105 ? 0.155 16.438 -10.547 1 77 105 GLN A N 1
ATOM 819 C CA . GLN A 1 105 ? 0.875 17.172 -9.508 1 77 105 GLN A CA 1
ATOM 820 C C . GLN A 1 105 ? 0.7 18.688 -9.688 1 77 105 GLN A C 1
ATOM 822 O O . GLN A 1 105 ? 0.667 19.188 -10.812 1 77 105 GLN A O 1
ATOM 827 N N . THR A 1 106 ? 0.655 19.219 -8.508 1 74.25 106 THR A N 1
ATOM 828 C CA . THR A 1 106 ? 0.612 20.688 -8.531 1 74.25 106 THR A CA 1
ATOM 829 C C . THR A 1 106 ? 1.994 21.266 -8.258 1 74.25 106 THR A C 1
ATOM 831 O O . THR A 1 106 ? 2.896 20.562 -7.805 1 74.25 106 THR A O 1
ATOM 834 N N . VAL A 1 107 ? 2.295 22.453 -8.773 1 76.25 107 VAL A N 1
ATOM 835 C CA . VAL A 1 107 ? 3.549 23.156 -8.539 1 76.25 107 VAL A CA 1
ATOM 836 C C . VAL A 1 107 ? 3.514 23.828 -7.164 1 76.25 107 VAL A C 1
ATOM 838 O O . VAL A 1 107 ? 4.52 24.391 -6.715 1 76.25 107 VAL A O 1
ATOM 841 N N . GLU A 1 108 ? 2.541 23.469 -6.422 1 80.56 108 GLU A N 1
ATOM 842 C CA . GLU A 1 108 ? 2.363 24.156 -5.145 1 80.56 108 GLU A CA 1
ATOM 843 C C . GLU A 1 108 ? 3.227 23.516 -4.055 1 80.56 108 GLU A C 1
ATOM 845 O O . GLU A 1 108 ? 3.559 22.328 -4.125 1 80.56 108 GLU A O 1
ATOM 850 N N . ALA A 1 109 ? 3.609 24.406 -3.176 1 90.62 109 ALA A N 1
ATOM 851 C CA . ALA A 1 109 ? 4.383 23.938 -2.027 1 90.62 109 ALA A CA 1
ATOM 852 C C . ALA A 1 109 ? 3.541 23.047 -1.119 1 90.62 109 ALA A C 1
ATOM 854 O O . ALA A 1 109 ? 2.336 23.266 -0.968 1 90.62 109 ALA A O 1
ATOM 855 N N . ILE A 1 110 ? 4.203 22.109 -0.53 1 94.44 110 ILE A N 1
ATOM 856 C CA . ILE A 1 110 ? 3.529 21.219 0.413 1 94.44 110 ILE A CA 1
ATOM 857 C C . ILE A 1 110 ? 3.676 21.766 1.831 1 94.44 110 ILE A C 1
ATOM 859 O O . ILE A 1 110 ? 4.789 22.062 2.279 1 94.44 110 ILE A O 1
ATOM 863 N N . LEU A 1 111 ? 2.568 21.984 2.447 1 96.75 111 LEU A N 1
ATOM 864 C CA . LEU A 1 111 ? 2.535 22.391 3.85 1 96.75 111 LEU A CA 1
ATOM 865 C C . LEU A 1 111 ? 2.58 21.156 4.762 1 96.75 111 LEU A C 1
ATOM 867 O O . LEU A 1 111 ? 1.962 20.141 4.469 1 96.75 111 LEU A O 1
ATOM 871 N N . THR A 1 112 ? 3.324 21.328 5.852 1 97.62 112 THR A N 1
ATOM 872 C CA . THR A 1 112 ? 3.467 20.234 6.812 1 97.62 112 THR A CA 1
ATOM 873 C C . THR A 1 112 ? 3.061 20.688 8.211 1 97.62 112 THR A C 1
ATOM 875 O O . THR A 1 112 ? 3.195 21.859 8.547 1 97.62 112 THR A O 1
ATOM 878 N N . HIS A 1 113 ? 2.512 19.781 8.961 1 97.56 113 HIS A N 1
ATOM 879 C CA . HIS A 1 113 ? 2.119 20.062 10.344 1 97.56 113 HIS A CA 1
ATOM 880 C C . HIS A 1 113 ? 2.25 18.812 11.203 1 97.56 113 HIS A C 1
ATOM 882 O O . HIS A 1 113 ? 1.856 17.719 10.781 1 97.56 113 HIS A O 1
ATOM 888 N N . ASP A 1 114 ? 2.836 18.969 12.359 1 97.25 114 ASP A N 1
ATOM 889 C CA . ASP A 1 114 ? 2.877 17.891 13.344 1 97.25 114 ASP A CA 1
ATOM 890 C C . ASP A 1 114 ? 1.526 17.719 14.031 1 97.25 114 ASP A C 1
ATOM 892 O O . ASP A 1 114 ? 1.277 18.328 15.078 1 97.25 114 ASP A O 1
ATOM 896 N N . GLY A 1 115 ? 0.639 16.984 13.414 1 96.31 115 GLY A N 1
ATOM 897 C CA . GLY A 1 115 ? -0.727 16.781 13.867 1 96.31 115 GLY A CA 1
ATOM 898 C C . GLY A 1 115 ? -1.54 15.891 12.945 1 96.31 115 GLY A C 1
ATOM 899 O O . GLY A 1 115 ? -0.98 15.078 12.211 1 96.31 115 GLY A O 1
ATOM 900 N N . TYR A 1 116 ? -2.797 15.984 13.094 1 97.06 116 TYR A N 1
ATOM 901 C CA . TYR A 1 116 ? -3.682 15.047 12.414 1 97.06 116 TYR A CA 1
ATOM 902 C C . TYR A 1 116 ? -4.379 15.703 11.234 1 97.06 116 TYR A C 1
ATOM 904 O O . TYR A 1 116 ? -5.203 15.078 10.562 1 97.06 116 TYR A O 1
ATOM 912 N N . TYR A 1 117 ? -4.129 16.938 11.07 1 96.56 117 TYR A N 1
ATOM 913 C CA . TYR A 1 117 ? -4.473 17.734 9.898 1 96.56 117 TYR A CA 1
ATOM 914 C C . TYR A 1 117 ? -3.678 19.031 9.859 1 96.56 117 TYR A C 1
ATOM 916 O O . TYR A 1 117 ? -3.01 19.375 10.836 1 96.56 117 TYR A O 1
ATOM 924 N N . VAL A 1 118 ? -3.643 19.688 8.734 1 97.25 118 VAL A N 1
ATOM 925 C CA . VAL A 1 118 ? -2.955 20.969 8.656 1 97.25 118 VAL A CA 1
ATOM 926 C C . VAL A 1 118 ? -3.939 22.094 8.93 1 97.25 118 VAL A C 1
ATOM 928 O O . VAL A 1 118 ? -4.871 22.328 8.148 1 97.25 118 VAL A O 1
ATOM 931 N N . PRO A 1 119 ? -3.764 22.766 10 1 95.62 119 PRO A N 1
ATOM 932 C CA . PRO A 1 119 ? -4.688 23.844 10.367 1 95.62 119 PRO A CA 1
ATOM 933 C C . PRO A 1 119 ? -4.363 25.156 9.672 1 95.62 119 PRO A C 1
ATOM 935 O O . PRO A 1 119 ? -3.207 25.406 9.32 1 95.62 119 PRO A O 1
ATOM 938 N N . ASP A 1 120 ? -5.383 25.953 9.414 1 94.25 120 ASP A N 1
ATOM 939 C CA . ASP A 1 120 ? -5.168 27.344 9.023 1 94.25 120 ASP A CA 1
ATOM 940 C C . ASP A 1 120 ? -4.984 28.234 10.25 1 94.25 120 ASP A C 1
ATOM 942 O O . ASP A 1 120 ? -4.742 27.734 11.352 1 94.25 120 ASP A O 1
ATOM 946 N N . GLU A 1 121 ? -5.031 29.516 10.039 1 93.62 121 GLU A N 1
ATOM 947 C CA . GLU A 1 121 ? -4.785 30.469 11.117 1 93.62 121 GLU A CA 1
ATOM 948 C C . GLU A 1 121 ? -5.844 30.359 12.203 1 93.62 121 GLU A C 1
ATOM 950 O O . GLU A 1 121 ? -5.598 30.719 13.359 1 93.62 121 GLU A O 1
ATOM 955 N N . THR A 1 122 ? -7.02 29.844 11.922 1 92.38 122 THR A N 1
ATOM 956 C CA . THR A 1 122 ? -8.125 29.75 12.867 1 92.38 122 THR A CA 1
ATOM 957 C C . THR A 1 122 ? -8.18 28.359 13.492 1 92.38 122 THR A C 1
ATOM 959 O O . THR A 1 122 ? -9.07 28.062 14.297 1 92.38 122 THR A O 1
ATOM 962 N N . GLY A 1 123 ? -7.293 27.516 13.117 1 91.88 123 GLY A N 1
ATOM 963 C CA . GLY A 1 123 ? -7.281 26.156 13.664 1 91.88 123 GLY A CA 1
ATOM 964 C C . GLY A 1 123 ? -8.094 25.188 12.844 1 91.88 123 GLY A C 1
ATOM 965 O O . GLY A 1 123 ? -8.125 23.984 13.148 1 91.88 123 GLY A O 1
ATOM 966 N N . GLN A 1 124 ? -8.781 25.641 11.836 1 91.5 124 GLN A N 1
ATOM 967 C CA . GLN A 1 124 ? -9.562 24.781 10.945 1 91.5 124 GLN A CA 1
ATOM 968 C C . GLN A 1 124 ? -8.688 24.188 9.844 1 91.5 124 GLN A C 1
ATOM 970 O O . GLN A 1 124 ? -7.637 24.734 9.516 1 91.5 124 GLN A O 1
ATOM 975 N N . PRO A 1 125 ? -9.117 23.062 9.352 1 93.25 125 PRO A N 1
ATOM 976 C CA . PRO A 1 125 ? -8.336 22.5 8.242 1 93.25 125 PRO A CA 1
ATOM 977 C C . PRO A 1 125 ? -8.188 23.484 7.082 1 93.25 125 PRO A C 1
ATOM 979 O O . PRO A 1 125 ? -9.164 24.109 6.668 1 93.25 125 PRO A O 1
ATOM 982 N N . ILE A 1 126 ? -7.047 23.578 6.535 1 93.62 126 ILE A N 1
ATOM 983 C CA . ILE A 1 126 ? -6.734 24.594 5.531 1 93.62 126 ILE A CA 1
ATOM 984 C C . ILE A 1 126 ? -7.25 24.156 4.168 1 93.62 126 ILE A C 1
ATOM 986 O O . ILE A 1 126 ? -7.336 24.953 3.236 1 93.62 126 ILE A O 1
ATOM 990 N N . GLY A 1 127 ? -7.66 22.938 4.004 1 91.38 127 GLY A N 1
ATOM 991 C CA . GLY A 1 127 ? -8.18 22.328 2.795 1 91.38 127 GLY A CA 1
ATOM 992 C C . GLY A 1 127 ? -8.781 20.953 3.031 1 91.38 127 GLY A C 1
ATOM 993 O O . GLY A 1 127 ? -9.062 20.578 4.172 1 91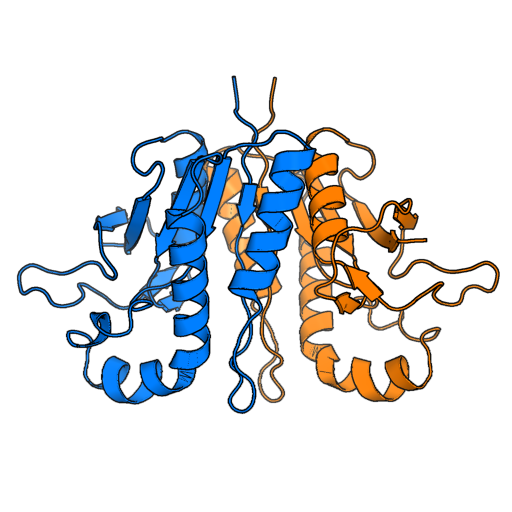.38 127 GLY A O 1
ATOM 994 N N . GLN A 1 128 ? -8.953 20.25 1.868 1 88.62 128 GLN A N 1
ATOM 995 C CA . GLN A 1 128 ? -9.664 19 2.084 1 88.62 128 GLN A CA 1
ATOM 996 C C . GLN A 1 128 ? -9.039 17.859 1.275 1 88.62 128 GLN A C 1
ATOM 998 O O . GLN A 1 128 ? -9.375 16.703 1.476 1 88.62 128 GLN A O 1
ATOM 1003 N N . SER A 1 129 ? -8.211 18.281 0.303 1 91.94 129 SER A N 1
ATOM 1004 C CA . SER A 1 129 ? -7.715 17.219 -0.562 1 91.94 129 SER A CA 1
ATOM 1005 C C . SER A 1 129 ? -6.383 17.609 -1.199 1 91.94 129 SER A C 1
ATOM 1007 O O . SER A 1 129 ? -5.98 18.766 -1.152 1 91.94 129 SER A O 1
ATOM 1009 N N . MET A 1 130 ? -5.719 16.641 -1.707 1 93.25 130 MET A N 1
ATOM 1010 C CA . MET A 1 130 ? -4.5 16.828 -2.486 1 93.25 130 MET A CA 1
ATOM 1011 C C . MET A 1 130 ? -4.309 15.695 -3.482 1 93.25 130 MET A C 1
ATOM 1013 O O . MET A 1 130 ? -4.941 14.641 -3.361 1 93.25 130 MET A O 1
ATOM 1017 N N . SER A 1 131 ? -3.436 15.906 -4.457 1 93 131 SER A N 1
ATOM 1018 C CA . SER A 1 131 ? -3.248 14.891 -5.492 1 93 131 SER A CA 1
ATOM 1019 C C . SER A 1 131 ? -2.412 13.727 -4.977 1 93 131 SER A C 1
ATOM 1021 O O . SER A 1 131 ? -1.469 13.922 -4.207 1 93 131 SER A O 1
ATOM 1023 N N . ARG A 1 132 ? -2.752 12.562 -5.535 1 90.75 132 ARG A N 1
ATOM 1024 C CA . ARG A 1 132 ? -1.947 11.391 -5.223 1 90.75 132 ARG A CA 1
ATOM 1025 C C . ARG A 1 132 ? -0.49 11.602 -5.613 1 90.75 132 ARG A C 1
ATOM 1027 O O . ARG A 1 132 ? 0.419 11.125 -4.934 1 90.75 132 ARG A O 1
ATOM 1034 N N . GLU A 1 133 ? -0.254 12.266 -6.664 1 90.94 133 GLU A N 1
ATOM 1035 C CA . GLU A 1 133 ? 1.103 12.516 -7.145 1 90.94 133 GLU A CA 1
ATOM 1036 C C . GLU A 1 133 ? 1.88 13.383 -6.16 1 90.94 133 GLU A C 1
ATOM 1038 O O . GLU A 1 133 ? 3.068 13.156 -5.922 1 90.94 133 GLU A O 1
ATOM 1043 N N . ASP A 1 134 ? 1.22 14.359 -5.629 1 93.38 134 ASP A N 1
ATOM 1044 C CA . ASP A 1 134 ? 1.866 15.227 -4.648 1 93.38 134 ASP A CA 1
ATOM 1045 C C . ASP A 1 134 ? 2.248 14.445 -3.393 1 93.38 134 ASP A C 1
ATOM 1047 O O . ASP A 1 134 ? 3.328 14.641 -2.834 1 93.38 134 ASP A O 1
ATOM 1051 N N . VAL A 1 135 ? 1.355 13.555 -2.975 1 93.94 135 VAL A N 1
ATOM 1052 C CA . VAL A 1 135 ? 1.656 12.727 -1.815 1 93.94 135 VAL A CA 1
ATOM 1053 C C . VAL A 1 135 ? 2.873 11.852 -2.109 1 93.94 135 VAL A C 1
ATOM 1055 O O . VAL A 1 135 ? 3.803 11.773 -1.305 1 93.94 135 VAL A O 1
ATOM 1058 N N . ALA A 1 136 ? 2.84 11.242 -3.27 1 91.69 136 ALA A N 1
ATOM 1059 C CA . ALA A 1 136 ? 3.938 10.359 -3.654 1 91.69 136 ALA A CA 1
ATOM 1060 C C . ALA A 1 136 ? 5.262 11.117 -3.695 1 91.69 136 ALA A C 1
ATOM 1062 O O . ALA A 1 136 ? 6.277 10.633 -3.195 1 91.69 136 ALA A O 1
ATOM 1063 N N . ARG A 1 137 ? 5.234 12.273 -4.242 1 90.81 137 ARG A N 1
ATOM 1064 C CA . ARG A 1 137 ? 6.438 13.094 -4.328 1 90.81 137 ARG A CA 1
ATOM 1065 C C . ARG A 1 137 ? 6.969 13.43 -2.938 1 90.81 137 ARG A C 1
ATOM 1067 O O . ARG A 1 137 ? 8.18 13.359 -2.697 1 90.81 137 ARG A O 1
ATOM 1074 N N . PHE A 1 138 ? 6.129 13.844 -2.09 1 93 138 PHE A N 1
ATOM 1075 C CA . PHE A 1 138 ? 6.543 14.156 -0.727 1 93 138 PHE A CA 1
ATOM 1076 C C . PHE A 1 138 ? 7.152 12.938 -0.049 1 93 138 PHE A C 1
ATOM 1078 O O . PHE A 1 138 ? 8.234 13.023 0.538 1 93 138 PHE A O 1
ATOM 1085 N N . MET A 1 139 ? 6.465 11.805 -0.166 1 92.75 139 MET A N 1
ATOM 1086 C CA . MET A 1 139 ? 6.949 10.586 0.474 1 92.75 139 MET A CA 1
ATOM 1087 C C . MET A 1 139 ? 8.32 10.195 -0.069 1 92.75 139 MET A C 1
ATOM 1089 O O . MET A 1 139 ? 9.211 9.82 0.694 1 92.75 139 MET A O 1
ATOM 1093 N N . LEU A 1 140 ? 8.531 10.305 -1.326 1 89.75 140 LEU A N 1
ATOM 1094 C CA . LEU A 1 140 ? 9.812 9.945 -1.934 1 89.75 140 LEU A CA 1
ATOM 1095 C C . LEU A 1 140 ? 10.906 10.914 -1.498 1 89.75 140 LEU A C 1
ATOM 1097 O O . LEU A 1 140 ? 12.062 10.516 -1.352 1 89.75 140 LEU A O 1
ATOM 1101 N N . SER A 1 141 ? 10.516 12.156 -1.285 1 89.31 141 SER A N 1
ATOM 1102 C CA . SER A 1 141 ? 11.5 13.141 -0.84 1 89.31 141 SER A CA 1
ATOM 1103 C C . SER A 1 141 ? 12.031 12.797 0.549 1 89.31 141 SER A C 1
ATOM 1105 O O . SER A 1 141 ? 13.133 13.203 0.913 1 89.31 141 SER A O 1
ATOM 1107 N N . LEU A 1 142 ? 11.273 12.031 1.276 1 90.88 142 LEU A N 1
ATOM 1108 C CA . LEU A 1 142 ? 11.641 11.68 2.643 1 90.88 142 LEU A CA 1
ATOM 1109 C C . LEU A 1 142 ? 12.742 10.617 2.652 1 90.88 142 LEU A C 1
ATOM 1111 O O . LEU A 1 142 ? 13.352 10.359 3.691 1 90.88 142 LEU A O 1
ATOM 1115 N N . LEU A 1 143 ? 13 10.008 1.521 1 84.31 143 LEU A N 1
ATOM 1116 C CA . LEU A 1 143 ? 14.07 9.023 1.421 1 84.31 143 LEU A CA 1
ATOM 1117 C C . LEU A 1 143 ? 15.422 9.656 1.703 1 84.31 143 LEU A C 1
ATOM 1119 O O . LEU A 1 143 ? 16.344 8.984 2.168 1 84.31 143 LEU A O 1
ATOM 1123 N N . THR A 1 144 ? 15.531 10.961 1.477 1 84.19 144 THR A N 1
ATOM 1124 C CA . THR A 1 144 ? 16.812 11.641 1.659 1 84.19 144 THR A CA 1
ATOM 1125 C C . THR A 1 144 ? 16.672 12.773 2.68 1 84.19 144 THR A C 1
ATOM 1127 O O . THR A 1 144 ? 17.594 13.57 2.85 1 84.19 144 THR A O 1
ATOM 1130 N N . ASP A 1 145 ? 15.547 12.922 3.213 1 87.56 145 ASP A N 1
ATOM 1131 C CA . ASP A 1 145 ? 15.25 13.945 4.207 1 87.56 145 ASP A CA 1
ATOM 1132 C C . ASP A 1 145 ? 14.844 13.32 5.539 1 87.56 145 ASP A C 1
ATOM 1134 O O . ASP A 1 145 ? 13.859 12.586 5.609 1 87.56 145 ASP A O 1
ATOM 1138 N N . ASN A 1 146 ? 15.547 13.648 6.605 1 90.12 146 ASN A N 1
ATOM 1139 C CA . ASN A 1 146 ? 15.32 13.023 7.898 1 90.12 146 ASN A CA 1
ATOM 1140 C C . ASN A 1 146 ? 14.5 13.914 8.828 1 90.12 146 ASN A C 1
ATOM 1142 O O . ASN A 1 146 ? 14.43 13.672 10.031 1 90.12 146 ASN A O 1
ATOM 1146 N N . SER A 1 147 ? 13.82 14.914 8.352 1 93.19 147 SER A N 1
ATOM 1147 C CA . SER A 1 147 ? 13.117 15.922 9.141 1 93.19 147 SER A CA 1
ATOM 1148 C C . SER A 1 147 ? 11.992 15.297 9.953 1 93.19 147 SER A C 1
ATOM 1150 O O . SER A 1 147 ? 11.617 15.82 11.008 1 93.19 147 SER A O 1
ATOM 1152 N N . TRP A 1 148 ? 11.547 14.156 9.547 1 96.19 148 TRP A N 1
ATOM 1153 C CA . TRP A 1 148 ? 10.367 13.586 10.195 1 96.19 148 TRP A CA 1
ATOM 1154 C C . TRP A 1 148 ? 10.648 12.172 10.688 1 96.19 148 TRP A C 1
ATOM 1156 O O . TRP A 1 148 ? 9.773 11.305 10.641 1 96.19 148 TRP A O 1
ATOM 1166 N N . MET A 1 149 ? 11.867 12 11.078 1 95.69 149 MET A N 1
ATOM 1167 C CA . MET A 1 149 ? 12.25 10.695 11.609 1 95.69 149 MET A CA 1
ATOM 1168 C C . MET A 1 149 ? 11.523 10.414 12.922 1 95.69 149 MET A C 1
ATOM 1170 O O . MET A 1 149 ? 11.523 11.242 13.828 1 95.69 149 MET A O 1
ATOM 1174 N N . LYS A 1 150 ? 10.867 9.281 13.023 1 97.38 150 LYS A N 1
ATOM 1175 C CA . LYS A 1 150 ? 10.102 8.82 14.172 1 97.38 150 LYS A CA 1
ATOM 1176 C C . LYS A 1 150 ? 8.969 9.781 14.5 1 97.38 150 LYS A C 1
ATOM 1178 O O . LYS A 1 150 ? 8.711 10.07 15.672 1 97.38 150 LYS A O 1
ATOM 1183 N N . LYS A 1 151 ? 8.352 10.328 13.477 1 97.94 151 LYS A N 1
ATOM 1184 C CA . LYS A 1 151 ? 7.25 11.273 13.609 1 97.94 151 LYS A CA 1
ATOM 1185 C C . LYS A 1 151 ? 6.184 11.031 12.539 1 97.94 151 LYS A C 1
ATOM 1187 O O . LYS A 1 151 ? 6.465 10.422 11.508 1 97.94 151 LYS A O 1
ATOM 1192 N N . ALA A 1 152 ? 5.035 11.469 12.875 1 98.19 152 ALA A N 1
ATOM 1193 C CA . ALA A 1 152 ? 3.957 11.57 11.898 1 98.19 152 ALA A CA 1
ATOM 1194 C C . ALA A 1 152 ? 3.758 13.016 11.445 1 98.19 152 ALA A C 1
ATOM 1196 O O . ALA A 1 152 ? 3.916 13.945 12.242 1 98.19 152 ALA A O 1
ATOM 1197 N N . VAL A 1 153 ? 3.428 13.195 10.219 1 98.44 153 VAL A N 1
ATOM 1198 C CA . VAL A 1 153 ? 3.301 14.531 9.664 1 98.44 153 VAL A CA 1
ATOM 1199 C C . VAL A 1 153 ? 2.043 14.625 8.797 1 98.44 153 VAL A C 1
ATOM 1201 O O . VAL A 1 153 ? 1.845 13.805 7.898 1 98.44 153 VAL A O 1
ATOM 1204 N N . ALA A 1 154 ? 1.176 15.57 9.125 1 98.44 154 ALA A N 1
ATOM 1205 C CA . ALA A 1 154 ? 0.072 15.93 8.234 1 98.44 154 ALA A CA 1
ATOM 1206 C C . ALA A 1 154 ? 0.548 16.828 7.102 1 98.44 154 ALA A C 1
ATOM 1208 O O . ALA A 1 154 ? 1.365 17.719 7.312 1 98.44 154 ALA A O 1
ATOM 1209 N N . ILE A 1 155 ? 0.006 16.562 5.918 1 97.88 155 ILE A N 1
ATOM 1210 C CA . ILE A 1 155 ? 0.477 17.328 4.773 1 97.88 155 ILE A CA 1
ATOM 1211 C C . ILE A 1 155 ? -0.715 17.797 3.938 1 97.88 155 ILE A C 1
ATOM 1213 O O . ILE A 1 155 ? -1.791 17.188 3.996 1 97.88 155 ILE A O 1
ATOM 1217 N N . ILE A 1 156 ? -0.515 18.859 3.203 1 96.56 156 ILE A N 1
ATOM 1218 C CA . ILE A 1 156 ? -1.436 19.312 2.164 1 96.56 156 ILE A CA 1
ATOM 1219 C C . ILE A 1 156 ? -0.732 20.297 1.244 1 96.56 156 ILE A C 1
ATOM 1221 O O . ILE A 1 156 ? 0.278 20.906 1.622 1 96.56 156 ILE A O 1
ATOM 1225 N N . THR A 1 157 ? -1.238 20.281 0.007 1 93 157 THR A N 1
ATOM 1226 C CA . THR A 1 157 ? -0.708 21.297 -0.9 1 93 157 THR A CA 1
ATOM 1227 C C . THR A 1 157 ? -1.362 22.641 -0.64 1 93 157 THR A C 1
ATOM 1229 O O . THR A 1 157 ? -2.543 22.719 -0.294 1 93 157 THR A O 1
ATOM 1232 N N . LYS A 1 158 ? -0.654 23.766 -0.769 1 83.12 158 LYS A N 1
ATOM 1233 C CA . LYS A 1 158 ? -1.136 25.125 -0.559 1 83.12 158 LYS A CA 1
ATOM 1234 C C . LYS A 1 158 ? -2.193 25.5 -1.593 1 83.12 158 LYS A C 1
ATOM 1236 O O . LYS A 1 158 ? -2.107 25.094 -2.752 1 83.12 158 LYS A O 1
ATOM 1241 N N . MET B 1 1 ? 26.25 -0.314 -2.916 1 39.34 1 MET B N 1
ATOM 1242 C CA . MET B 1 1 ? 25.641 0.98 -2.646 1 39.34 1 MET B CA 1
ATOM 1243 C C . MET B 1 1 ? 24.125 0.871 -2.66 1 39.34 1 MET B C 1
ATOM 1245 O O . MET B 1 1 ? 23.562 0.048 -3.385 1 39.34 1 MET B O 1
ATOM 1249 N N . GLY B 1 2 ? 23.5 0.931 -1.487 1 51.09 2 GLY B N 1
ATOM 1250 C CA . GLY B 1 2 ? 22.078 0.647 -1.385 1 51.09 2 GLY B CA 1
ATOM 1251 C C . GLY B 1 2 ? 21.234 1.42 -2.387 1 51.09 2 GLY B C 1
ATOM 1252 O O . GLY B 1 2 ? 21.656 2.471 -2.875 1 51.09 2 GLY B O 1
ATOM 1253 N N . GLN B 1 3 ? 20.547 0.894 -3.41 1 56.59 3 GLN B N 1
ATOM 1254 C CA . GLN B 1 3 ? 19.656 1.576 -4.34 1 56.59 3 GLN B CA 1
ATOM 1255 C C . GLN B 1 3 ? 18.344 1.945 -3.662 1 56.59 3 GLN B C 1
ATOM 1257 O O . GLN B 1 3 ? 17.844 1.2 -2.816 1 56.59 3 GLN B O 1
ATOM 1262 N N . ASP B 1 4 ? 17.938 3.227 -3.814 1 70.94 4 ASP B N 1
ATOM 1263 C CA . ASP B 1 4 ? 16.609 3.641 -3.365 1 70.94 4 ASP B CA 1
ATOM 1264 C C . ASP B 1 4 ? 15.508 2.92 -4.148 1 70.94 4 ASP B C 1
ATOM 1266 O O . ASP B 1 4 ? 15.586 2.812 -5.375 1 70.94 4 ASP B O 1
ATOM 1270 N N . ALA B 1 5 ? 14.711 2.189 -3.395 1 77.62 5 ALA B N 1
ATOM 1271 C CA . ALA B 1 5 ? 13.602 1.48 -4.035 1 77.62 5 ALA B CA 1
ATOM 1272 C C . ALA B 1 5 ? 12.281 1.792 -3.346 1 77.62 5 ALA B C 1
ATOM 1274 O O . ALA B 1 5 ? 12.258 2.139 -2.162 1 77.62 5 ALA B O 1
ATOM 1275 N N . VAL B 1 6 ? 11.289 1.759 -4.172 1 79.06 6 VAL B N 1
ATOM 1276 C CA . VAL B 1 6 ? 9.93 1.902 -3.67 1 79.06 6 VAL B CA 1
ATOM 1277 C C . VAL B 1 6 ? 9.297 0.524 -3.494 1 79.06 6 VAL B C 1
ATOM 1279 O O . VAL B 1 6 ? 9.344 -0.308 -4.402 1 79.06 6 VAL B O 1
ATOM 1282 N N . LEU B 1 7 ? 8.898 0.271 -2.279 1 79.75 7 LEU B N 1
ATOM 1283 C CA . LEU B 1 7 ? 8.062 -0.892 -2.018 1 79.75 7 LEU B CA 1
ATOM 1284 C C . LEU B 1 7 ? 6.605 -0.478 -1.832 1 79.75 7 LEU B C 1
ATOM 1286 O O . LEU B 1 7 ? 6.277 0.264 -0.903 1 79.75 7 LEU B O 1
ATOM 1290 N N . SER B 1 8 ? 5.758 -0.917 -2.717 1 78.56 8 SER B N 1
ATOM 1291 C CA . SER B 1 8 ? 4.363 -0.489 -2.721 1 78.56 8 SER B CA 1
ATOM 1292 C C . SER B 1 8 ? 3.422 -1.668 -2.506 1 78.56 8 SER B C 1
ATOM 1294 O O . SER B 1 8 ? 3.533 -2.691 -3.188 1 78.56 8 SER B O 1
ATOM 1296 N N . CYS B 1 9 ? 2.652 -1.612 -1.462 1 76.56 9 CYS B N 1
ATOM 1297 C CA . CYS B 1 9 ? 1.56 -2.549 -1.228 1 76.56 9 CYS B CA 1
ATOM 1298 C C . CYS B 1 9 ? 0.223 -1.82 -1.153 1 76.56 9 CYS B C 1
ATOM 1300 O O . CYS B 1 9 ? -0.031 -1.075 -0.205 1 76.56 9 CYS B O 1
ATOM 1302 N N . LEU B 1 10 ? -0.499 -1.959 -2.152 1 73.06 10 LEU B N 1
ATOM 1303 C CA . LEU B 1 10 ? -1.768 -1.247 -2.258 1 73.06 10 LEU B CA 1
ATOM 1304 C C . LEU B 1 10 ? -2.943 -2.199 -2.066 1 73.06 10 LEU B C 1
ATOM 1306 O O . LEU B 1 10 ? -2.855 -3.377 -2.418 1 73.06 10 LEU B O 1
ATOM 1310 N N . GLY B 1 11 ? -3.945 -1.701 -1.423 1 77.06 11 GLY B N 1
ATOM 1311 C CA . GLY B 1 11 ? -5.215 -2.4 -1.302 1 77.06 11 GLY B CA 1
ATOM 1312 C C . GLY B 1 11 ? -6.414 -1.482 -1.438 1 77.06 11 GLY B C 1
ATOM 1313 O O . GLY B 1 11 ? -6.426 -0.381 -0.883 1 77.06 11 GLY B O 1
ATOM 1314 N N . PHE B 1 12 ? -7.277 -1.907 -2.256 1 76.12 12 PHE B N 1
ATOM 1315 C CA . PHE B 1 12 ? -8.5 -1.143 -2.477 1 76.12 12 PHE B CA 1
ATOM 1316 C C . PHE B 1 12 ? -9.727 -2.035 -2.344 1 76.12 12 PHE B C 1
ATOM 1318 O O . PHE B 1 12 ? -9.672 -3.227 -2.656 1 76.12 12 PHE B O 1
ATOM 1325 N N . PRO B 1 13 ? -10.75 -1.475 -1.881 1 73.38 13 PRO B N 1
ATOM 1326 C CA . PRO B 1 13 ? -11.961 -2.275 -1.673 1 73.38 13 PRO B CA 1
ATOM 1327 C C . PRO B 1 13 ? -12.625 -2.686 -2.982 1 73.38 13 PRO B C 1
ATOM 1329 O O . PRO B 1 13 ? -12.43 -2.033 -4.012 1 73.38 13 PRO B O 1
ATOM 1332 N N . ILE B 1 14 ? -13.375 -3.75 -2.77 1 72.62 14 ILE B N 1
ATOM 1333 C CA . ILE B 1 14 ? -14.227 -4.191 -3.867 1 72.62 14 ILE B CA 1
ATOM 1334 C C . ILE B 1 14 ? -15.297 -3.137 -4.145 1 72.62 14 ILE B C 1
ATOM 1336 O O . ILE B 1 14 ? -15.766 -2.461 -3.225 1 72.62 14 ILE B O 1
ATOM 1340 N N . SER B 1 15 ? -15.531 -2.9 -5.348 1 68.81 15 SER B N 1
ATOM 1341 C CA . SER B 1 15 ? -16.656 -2.053 -5.719 1 68.81 15 SER B CA 1
ATOM 1342 C C . SER B 1 15 ? -17.594 -2.762 -6.699 1 68.81 15 SER B C 1
ATOM 1344 O O . SER B 1 15 ? -17.141 -3.223 -7.754 1 68.81 15 SER B O 1
ATOM 1346 N N . PHE B 1 16 ? -18.766 -2.936 -6.266 1 64.5 16 PHE B N 1
ATOM 1347 C CA . PHE B 1 16 ? -19.734 -3.619 -7.117 1 64.5 16 PHE B CA 1
ATOM 1348 C C . PHE B 1 16 ? -20.297 -2.666 -8.156 1 64.5 16 PHE B C 1
ATOM 1350 O O . PHE B 1 16 ? -20.781 -3.102 -9.211 1 64.5 16 PHE B O 1
ATOM 1357 N N . TRP B 1 17 ? -20.297 -1.438 -7.828 1 61.91 17 TRP B N 1
ATOM 1358 C CA . TRP B 1 17 ? -21 -0.496 -8.695 1 61.91 17 TRP B CA 1
ATOM 1359 C C . TRP B 1 17 ? -20.016 0.313 -9.531 1 61.91 17 TRP B C 1
ATOM 1361 O O . TRP B 1 17 ? -20.328 0.692 -10.664 1 61.91 17 TRP B O 1
ATOM 1371 N N . GLN B 1 18 ? -18.938 0.545 -8.883 1 67.19 18 GLN B N 1
ATOM 1372 C CA . GLN B 1 18 ? -17.938 1.322 -9.609 1 67.19 18 GLN B CA 1
ATOM 1373 C C . GLN B 1 18 ? -16.656 0.507 -9.836 1 67.19 18 GLN B C 1
ATOM 1375 O O . GLN B 1 18 ? -16.344 -0.39 -9.055 1 67.19 18 GLN B O 1
ATOM 1380 N N . GLY B 1 19 ? -16.188 0.522 -11.047 1 79.31 19 GLY B N 1
ATOM 1381 C CA . GLY B 1 19 ? -14.898 -0.113 -11.273 1 79.31 19 GLY B CA 1
ATOM 1382 C C . GLY B 1 19 ? -13.828 0.343 -10.305 1 79.31 19 GLY B C 1
ATOM 1383 O O . GLY B 1 19 ? -13.953 1.405 -9.688 1 79.31 19 GLY B O 1
ATOM 1384 N N . VAL B 1 20 ? -13.016 -0.585 -9.883 1 85.88 20 VAL B N 1
ATOM 1385 C CA . VAL B 1 20 ? -11.844 -0.244 -9.078 1 85.88 20 VAL B CA 1
ATOM 1386 C C . VAL B 1 20 ? -10.773 0.385 -9.969 1 85.88 20 VAL B C 1
ATOM 1388 O O . VAL B 1 20 ? -10.422 -0.17 -11.016 1 85.88 20 VAL B O 1
ATOM 1391 N N . THR B 1 21 ? -10.297 1.606 -9.594 1 89.69 21 THR B N 1
ATOM 1392 C CA . THR B 1 21 ? -9.289 2.285 -10.391 1 89.69 21 THR B CA 1
ATOM 1393 C C . THR B 1 21 ? -8.086 2.672 -9.539 1 89.69 21 THR B C 1
ATOM 1395 O O . THR B 1 21 ? -7.121 3.258 -10.039 1 89.69 21 THR B O 1
ATOM 1398 N N . GLY B 1 22 ? -8.102 2.348 -8.359 1 88.56 22 GLY B N 1
ATOM 1399 C CA . GLY B 1 22 ? -7.105 2.82 -7.406 1 88.56 22 GLY B CA 1
ATOM 1400 C C . GLY B 1 22 ? -5.707 2.312 -7.699 1 88.56 22 GLY B C 1
ATOM 1401 O O . GLY B 1 22 ? -4.727 3.029 -7.5 1 88.56 22 GLY B O 1
ATOM 1402 N N . TYR B 1 23 ? -5.586 1.119 -8.18 1 91.62 23 TYR B N 1
ATOM 1403 C CA . TYR B 1 23 ? -4.277 0.534 -8.445 1 91.62 23 TYR B CA 1
ATOM 1404 C C . TYR B 1 23 ? -3.562 1.278 -9.57 1 91.62 23 TYR B C 1
ATOM 1406 O O . TYR B 1 23 ? -2.428 1.729 -9.398 1 91.62 23 TYR B O 1
ATOM 1414 N N . THR B 1 24 ? -4.242 1.481 -10.664 1 94 24 THR B N 1
ATOM 1415 C CA . THR B 1 24 ? -3.633 2.158 -11.805 1 94 24 THR B CA 1
ATOM 1416 C C . THR B 1 24 ? -3.383 3.629 -11.484 1 94 24 THR B C 1
ATOM 1418 O O . THR B 1 24 ? -2.32 4.168 -11.812 1 94 24 THR B O 1
ATOM 1421 N N . GLN B 1 25 ? -4.297 4.254 -10.852 1 90.5 25 GLN B N 1
ATOM 1422 C CA . GLN B 1 25 ? -4.152 5.668 -10.531 1 90.5 25 GLN B CA 1
ATOM 1423 C C . GLN B 1 25 ? -2.986 5.898 -9.57 1 90.5 25 GLN B C 1
ATOM 1425 O O . GLN B 1 25 ? -2.178 6.805 -9.773 1 90.5 25 GLN B O 1
ATOM 1430 N N . SER B 1 26 ? -2.979 5.078 -8.562 1 90 26 SER B N 1
ATOM 1431 C CA . SER B 1 26 ? -1.909 5.223 -7.582 1 90 26 SER B CA 1
ATOM 1432 C C . SER B 1 26 ? -0.55 4.898 -8.195 1 90 26 SER B C 1
ATOM 1434 O O . SER B 1 26 ? 0.44 5.582 -7.914 1 90 26 SER B O 1
ATOM 1436 N N . MET B 1 27 ? -0.458 3.881 -8.977 1 93.44 27 MET B N 1
ATOM 1437 C CA . MET B 1 27 ? 0.807 3.512 -9.609 1 93.44 27 MET B CA 1
ATOM 1438 C C . MET B 1 27 ? 1.267 4.594 -10.578 1 93.44 27 MET B C 1
ATOM 1440 O O . MET B 1 27 ? 2.453 4.926 -10.633 1 93.44 27 MET B O 1
ATOM 1444 N N . THR B 1 28 ? 0.365 5.133 -11.336 1 94.12 28 THR B N 1
ATOM 1445 C CA . THR B 1 28 ? 0.698 6.234 -12.234 1 94.12 28 THR B CA 1
ATOM 1446 C C . THR B 1 28 ? 1.29 7.406 -11.461 1 94.12 28 THR B C 1
ATOM 1448 O O . THR B 1 28 ? 2.33 7.945 -11.836 1 94.12 28 THR B O 1
ATOM 1451 N N . ALA B 1 29 ? 0.647 7.781 -10.438 1 90.56 29 ALA B N 1
ATOM 1452 C CA . ALA B 1 29 ? 1.138 8.859 -9.586 1 90.56 29 ALA B CA 1
ATOM 1453 C C . ALA B 1 29 ? 2.527 8.539 -9.039 1 90.56 29 ALA B C 1
ATOM 1455 O O . ALA B 1 29 ? 3.404 9.406 -9.016 1 90.56 29 ALA B O 1
ATOM 1456 N N . THR B 1 30 ? 2.674 7.312 -8.578 1 91.44 30 THR B N 1
ATOM 1457 C CA . THR B 1 30 ? 3.945 6.875 -8.016 1 91.44 30 THR B CA 1
ATOM 1458 C C . THR B 1 30 ? 5.051 6.941 -9.062 1 91.44 30 THR B C 1
ATOM 1460 O O . THR B 1 30 ? 6.133 7.477 -8.805 1 91.44 30 THR B O 1
ATOM 1463 N N . LEU B 1 31 ? 4.793 6.41 -10.227 1 94.06 31 LEU B N 1
ATOM 1464 C CA . LEU B 1 31 ? 5.781 6.414 -11.305 1 94.06 31 LEU B CA 1
ATOM 1465 C C . LEU B 1 31 ? 6.18 7.836 -11.672 1 94.06 31 LEU B C 1
ATOM 1467 O O . LEU B 1 31 ? 7.359 8.125 -11.867 1 94.06 31 LEU B O 1
ATOM 1471 N N . ASN B 1 32 ? 5.215 8.68 -11.797 1 93.31 32 ASN B N 1
ATOM 1472 C CA . ASN B 1 32 ? 5.504 10.078 -12.094 1 93.31 32 ASN B CA 1
ATOM 1473 C C . ASN B 1 32 ? 6.391 10.711 -11.023 1 93.31 32 ASN B C 1
ATOM 1475 O O . ASN B 1 32 ? 7.367 11.391 -11.344 1 93.31 32 ASN B O 1
ATOM 1479 N N . ALA B 1 33 ? 6.066 10.508 -9.836 1 89.69 33 ALA B N 1
ATOM 1480 C CA . ALA B 1 33 ? 6.855 11.039 -8.727 1 89.69 33 ALA B CA 1
ATOM 1481 C C . ALA B 1 33 ? 8.273 10.477 -8.734 1 89.69 33 ALA B C 1
ATOM 1483 O O . ALA B 1 33 ? 9.234 11.195 -8.445 1 89.69 33 ALA B O 1
ATOM 1484 N N . MET B 1 34 ? 8.406 9.211 -8.984 1 90.5 34 MET B N 1
ATOM 1485 C CA . MET B 1 34 ? 9.719 8.562 -9.062 1 90.5 34 MET B CA 1
ATOM 1486 C C . MET B 1 34 ? 10.594 9.227 -10.117 1 90.5 34 MET B C 1
ATOM 1488 O O . MET B 1 34 ? 11.781 9.453 -9.891 1 90.5 34 MET B O 1
ATOM 1492 N N . ARG B 1 35 ? 10 9.461 -11.25 1 92.38 35 ARG B N 1
ATOM 1493 C CA . ARG B 1 35 ? 10.727 10.141 -12.32 1 92.38 35 ARG B CA 1
ATOM 1494 C C . ARG B 1 35 ? 11.211 11.508 -11.859 1 92.38 35 ARG B C 1
ATOM 1496 O O . ARG B 1 35 ? 12.336 11.906 -12.156 1 92.38 35 ARG B O 1
ATOM 1503 N N . ASP B 1 36 ? 10.422 12.211 -11.102 1 86.56 36 ASP B N 1
ATOM 1504 C CA . ASP B 1 36 ? 10.758 13.539 -10.609 1 86.56 36 ASP B CA 1
ATOM 1505 C C . ASP B 1 36 ? 11.953 13.492 -9.664 1 86.56 36 ASP B C 1
ATOM 1507 O O . ASP B 1 36 ? 12.773 14.422 -9.641 1 86.56 36 ASP B O 1
ATOM 1511 N N . VAL B 1 37 ? 12.047 12.461 -8.906 1 84.25 37 VAL B N 1
ATOM 1512 C CA . VAL B 1 37 ? 13.086 12.422 -7.883 1 84.25 37 VAL B CA 1
ATOM 1513 C C . VAL B 1 37 ? 14.188 11.461 -8.305 1 84.25 37 VAL B C 1
ATOM 1515 O O . VAL B 1 37 ? 15.102 11.164 -7.52 1 84.25 37 VAL B O 1
ATOM 1518 N N . LYS B 1 38 ? 14.141 10.812 -9.406 1 88.94 38 LYS B N 1
ATOM 1519 C CA . LYS B 1 38 ? 15.141 9.969 -10.047 1 88.94 38 LYS B CA 1
ATOM 1520 C C . LYS B 1 38 ? 15.359 8.672 -9.258 1 88.94 38 LYS B C 1
ATOM 1522 O O . LYS B 1 38 ? 16.5 8.266 -9.023 1 88.94 38 LYS B O 1
ATOM 1527 N N . VAL B 1 39 ? 14.383 8.094 -8.789 1 85.69 39 VAL B N 1
ATOM 1528 C CA . VAL B 1 39 ? 14.352 6.73 -8.266 1 85.69 39 VAL B CA 1
ATOM 1529 C C . VAL B 1 39 ? 13.852 5.77 -9.344 1 85.69 39 VAL B C 1
ATOM 1531 O O . VAL B 1 39 ? 12.82 6.004 -9.961 1 85.69 39 VAL B O 1
ATOM 1534 N N . ASN B 1 40 ? 14.547 4.652 -9.547 1 91.5 40 ASN B N 1
ATOM 1535 C CA . ASN B 1 40 ? 14.227 3.883 -10.742 1 91.5 40 ASN B CA 1
ATOM 1536 C C . ASN B 1 40 ? 13.922 2.424 -10.406 1 91.5 40 ASN B C 1
ATOM 1538 O O . ASN B 1 40 ? 13.922 1.567 -11.297 1 91.5 40 ASN B O 1
ATOM 1542 N N . ARG B 1 41 ? 13.703 2.102 -9.188 1 91 41 ARG B N 1
ATOM 1543 C CA . ARG B 1 41 ? 13.391 0.731 -8.797 1 91 41 ARG B CA 1
ATOM 1544 C C . ARG B 1 41 ? 12.109 0.677 -7.973 1 91 41 ARG B C 1
ATOM 1546 O O . ARG B 1 41 ? 11.953 1.426 -7.004 1 91 41 ARG B O 1
ATOM 1553 N N . ILE B 1 42 ? 11.164 -0.16 -8.445 1 92.19 42 ILE B N 1
ATOM 1554 C CA . ILE B 1 42 ? 9.93 -0.323 -7.68 1 92.19 42 ILE B CA 1
ATOM 1555 C C . ILE B 1 42 ? 9.57 -1.804 -7.59 1 92.19 42 ILE B C 1
ATOM 1557 O O . ILE B 1 42 ? 9.703 -2.541 -8.57 1 92.19 42 ILE B O 1
ATOM 1561 N N . ILE B 1 43 ? 9.219 -2.225 -6.387 1 93.31 43 ILE B N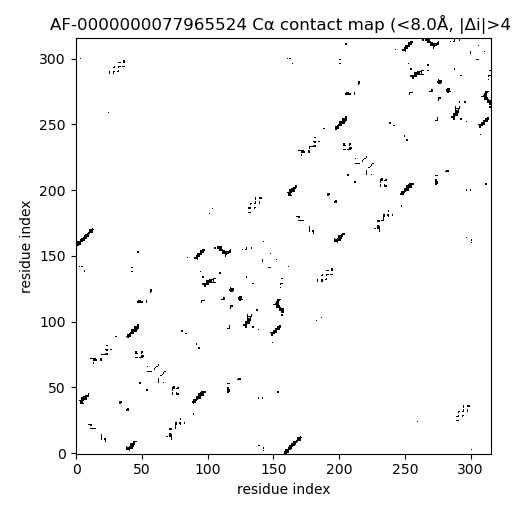 1
ATOM 1562 C CA . ILE B 1 43 ? 8.648 -3.537 -6.102 1 93.31 43 ILE B CA 1
ATOM 1563 C C . ILE B 1 43 ? 7.211 -3.381 -5.605 1 93.31 43 ILE B C 1
ATOM 1565 O O . ILE B 1 43 ? 6.961 -2.67 -4.629 1 93.31 43 ILE B O 1
ATOM 1569 N N . THR B 1 44 ? 6.301 -3.932 -6.324 1 94.5 44 THR B N 1
ATOM 1570 C CA . THR B 1 44 ? 4.895 -3.844 -5.938 1 94.5 44 THR B CA 1
ATOM 1571 C C . THR B 1 44 ? 4.258 -5.23 -5.891 1 94.5 44 THR B C 1
ATOM 1573 O O . THR B 1 44 ? 4.93 -6.234 -6.137 1 94.5 44 THR B O 1
ATOM 1576 N N . MET B 1 45 ? 3.004 -5.223 -5.391 1 94.62 45 MET B N 1
ATOM 1577 C CA . MET B 1 45 ? 2.332 -6.516 -5.316 1 94.62 45 MET B CA 1
ATOM 1578 C C . MET B 1 45 ? 0.905 -6.418 -5.848 1 94.62 45 MET B C 1
ATOM 1580 O O . MET B 1 45 ? 0.28 -5.359 -5.77 1 94.62 45 MET B O 1
ATOM 1584 N N . THR B 1 46 ? 0.482 -7.43 -6.445 1 96.06 46 THR B N 1
ATOM 1585 C CA . THR B 1 46 ? -0.903 -7.66 -6.84 1 96.06 46 THR B CA 1
ATOM 1586 C C . THR B 1 46 ? -1.432 -8.953 -6.227 1 96.06 46 THR B C 1
ATOM 1588 O O . THR B 1 46 ? -1.617 -9.039 -5.012 1 96.06 46 THR B O 1
ATOM 1591 N N . ALA B 1 47 ? -1.878 -9.93 -7.113 1 95.06 47 ALA B N 1
ATOM 1592 C CA . ALA B 1 47 ? -2.416 -11.18 -6.594 1 95.06 47 ALA B CA 1
ATOM 1593 C C . ALA B 1 47 ? -2.42 -12.266 -7.664 1 95.06 47 ALA B C 1
ATOM 1595 O O . ALA B 1 47 ? -2.219 -11.977 -8.852 1 95.06 47 ALA B O 1
ATOM 1596 N N . TRP B 1 48 ? -2.613 -13.508 -7.152 1 95.81 48 TRP B N 1
ATOM 1597 C CA . TRP B 1 48 ? -2.939 -14.578 -8.094 1 95.81 48 TRP B CA 1
ATOM 1598 C C . TRP B 1 48 ? -4.211 -14.25 -8.867 1 95.81 48 TRP B C 1
ATOM 1600 O O . TRP B 1 48 ? -5.113 -13.594 -8.352 1 95.81 48 TRP B O 1
ATOM 1610 N N . TYR B 1 49 ? -4.18 -14.711 -10.148 1 95.31 49 TYR B N 1
ATOM 1611 C CA . TYR B 1 49 ? -5.375 -14.758 -10.977 1 95.31 49 TYR B CA 1
ATOM 1612 C C . TYR B 1 49 ? -5.77 -13.359 -11.445 1 95.31 49 TYR B C 1
ATOM 1614 O O . TYR B 1 49 ? -6.949 -13.094 -11.68 1 95.31 49 TYR B O 1
ATOM 1622 N N . THR B 1 50 ? -4.797 -12.469 -11.484 1 96.12 50 THR B N 1
ATOM 1623 C CA . THR B 1 50 ? -5.121 -11.148 -12.008 1 96.12 50 THR B CA 1
ATOM 1624 C C . THR B 1 50 ? -5.527 -11.234 -13.477 1 96.12 50 THR B C 1
ATOM 1626 O O . THR B 1 50 ? -6.441 -10.531 -13.914 1 96.12 50 THR B O 1
ATOM 1629 N N . ASP B 1 51 ? -4.852 -12.078 -14.219 1 94.62 51 ASP B N 1
ATOM 1630 C CA . ASP B 1 51 ? -5.258 -12.32 -15.602 1 94.62 51 ASP B CA 1
ATOM 1631 C C . ASP B 1 51 ? -6.637 -12.969 -15.664 1 94.62 51 ASP B C 1
ATOM 1633 O O . ASP B 1 51 ? -6.871 -14.008 -15.039 1 94.62 51 ASP B O 1
ATOM 1637 N N . PRO B 1 52 ? -7.496 -12.375 -16.438 1 89.69 52 PRO B N 1
ATOM 1638 C CA . PRO B 1 52 ? -8.859 -12.898 -16.484 1 89.69 52 PRO B CA 1
ATOM 1639 C C . PRO B 1 52 ? -8.922 -14.352 -16.938 1 89.69 52 PRO B C 1
ATOM 1641 O O . PRO B 1 52 ? -9.875 -15.062 -16.609 1 89.69 52 PRO B O 1
ATOM 1644 N N . ASN B 1 53 ? -7.977 -14.828 -17.609 1 88.38 53 ASN B N 1
ATOM 1645 C CA . ASN B 1 53 ? -7.992 -16.203 -18.109 1 88.38 53 ASN B CA 1
ATOM 1646 C C . ASN B 1 53 ? -7.211 -17.141 -17.188 1 88.38 53 ASN B C 1
ATOM 1648 O O . ASN B 1 53 ? -7.09 -18.328 -17.484 1 88.38 53 ASN B O 1
ATOM 1652 N N . SER B 1 54 ? -6.738 -16.734 -16.125 1 85.88 54 SER B N 1
ATOM 1653 C CA . SER B 1 54 ? -5.809 -17.516 -15.312 1 85.88 54 SER B CA 1
ATOM 1654 C C . SER B 1 54 ? -6.543 -18.297 -14.227 1 85.88 54 SER B C 1
ATOM 1656 O O . SER B 1 54 ? -5.934 -19.094 -13.516 1 85.88 54 SER B O 1
ATOM 1658 N N . GLY B 1 55 ? -7.785 -18.094 -14.094 1 83 55 GLY B N 1
ATOM 1659 C CA . GLY B 1 55 ? -8.523 -18.719 -13.016 1 83 55 GLY B CA 1
ATOM 1660 C C . GLY B 1 55 ? -9.125 -20.062 -13.406 1 83 55 GLY B C 1
ATOM 1661 O O . GLY B 1 55 ? -9.812 -20.688 -12.609 1 83 55 GLY B O 1
ATOM 1662 N N . SER B 1 56 ? -8.898 -20.422 -14.633 1 83.31 56 SER B N 1
ATOM 1663 C CA . SER B 1 56 ? -9.57 -21.609 -15.148 1 83.31 56 SER B CA 1
ATOM 1664 C C . SER B 1 56 ? -9.148 -22.859 -14.375 1 83.31 56 SER B C 1
ATOM 1666 O O . SER B 1 56 ? -9.945 -23.781 -14.219 1 83.31 56 SER B O 1
ATOM 1668 N N . ASN B 1 57 ? -7.949 -22.875 -13.875 1 82.88 57 ASN B N 1
ATOM 1669 C CA . ASN B 1 57 ? -7.441 -24.062 -13.172 1 82.88 57 ASN B CA 1
ATOM 1670 C C . ASN B 1 57 ? -7.594 -23.922 -11.664 1 82.88 57 ASN B C 1
ATOM 1672 O O . ASN B 1 57 ? -7.113 -24.766 -10.906 1 82.88 57 ASN B O 1
ATOM 1676 N N . ALA B 1 58 ? -8.211 -22.875 -11.219 1 84.31 58 ALA B N 1
ATOM 1677 C CA . ALA B 1 58 ? -8.453 -22.703 -9.789 1 84.31 58 ALA B CA 1
ATOM 1678 C C . ALA B 1 58 ? -9.516 -23.688 -9.297 1 84.31 58 ALA B C 1
ATOM 1680 O O . ALA B 1 58 ? -10.266 -24.25 -10.086 1 84.31 58 ALA B O 1
ATOM 1681 N N . SER B 1 59 ? -9.5 -23.922 -8.039 1 83.38 59 SER B N 1
ATOM 1682 C CA . SER B 1 59 ? -10.555 -24.75 -7.461 1 83.38 59 SER B CA 1
ATOM 1683 C C . SER B 1 59 ? -11.938 -24.188 -7.777 1 83.38 59 SER B C 1
ATOM 1685 O O . SER B 1 59 ? -12.078 -23 -8.062 1 83.38 59 SER B O 1
ATOM 1687 N N . SER B 1 60 ? -12.898 -25.078 -7.723 1 83.06 60 SER B N 1
ATOM 1688 C CA . SER B 1 60 ? -14.266 -24.672 -8.055 1 83.06 60 SER B CA 1
ATOM 1689 C C . SER B 1 60 ? -14.75 -23.547 -7.16 1 83.06 60 SER B C 1
ATOM 1691 O O . SER B 1 60 ? -15.383 -22.594 -7.637 1 83.06 60 SER B O 1
ATOM 1693 N N . PHE B 1 61 ? -14.422 -23.703 -5.93 1 83 61 PHE B N 1
ATOM 1694 C CA . PHE B 1 61 ? -14.844 -22.656 -4.996 1 83 61 PHE B CA 1
ATOM 1695 C C . PHE B 1 61 ? -14.219 -21.328 -5.363 1 83 61 PHE B C 1
ATOM 1697 O O . PHE B 1 61 ? -14.914 -20.297 -5.402 1 83 61 PHE B O 1
ATOM 1704 N N . ILE B 1 62 ? -12.961 -21.328 -5.637 1 81.88 62 ILE B N 1
ATOM 1705 C CA . ILE B 1 62 ? -12.266 -20.094 -5.996 1 81.88 62 ILE B CA 1
ATOM 1706 C C . ILE B 1 62 ? -12.789 -19.578 -7.34 1 81.88 62 ILE B C 1
ATOM 1708 O O . ILE B 1 62 ? -13.156 -18.406 -7.465 1 81.88 62 ILE B O 1
ATOM 1712 N N . ARG B 1 63 ? -12.938 -20.391 -8.242 1 85 63 ARG B N 1
ATOM 1713 C CA . ARG B 1 63 ? -13.297 -20.031 -9.602 1 85 63 ARG B CA 1
ATOM 1714 C C . ARG B 1 63 ? -14.719 -19.469 -9.672 1 85 63 ARG B C 1
ATOM 1716 O O . ARG B 1 63 ? -14.961 -18.453 -10.312 1 85 63 ARG B O 1
ATOM 1723 N N . PHE B 1 64 ? -15.648 -20.031 -8.93 1 86.06 64 PHE B N 1
ATOM 1724 C CA . PHE B 1 64 ? -17.047 -19.703 -9.156 1 86.06 64 PHE B CA 1
ATOM 1725 C C . PHE B 1 64 ? -17.578 -18.781 -8.055 1 86.06 64 PHE B C 1
ATOM 1727 O O . PHE B 1 64 ? -18.609 -18.156 -8.211 1 86.06 64 PHE B O 1
ATOM 1734 N N . MET B 1 65 ? -16.891 -18.75 -6.977 1 81.75 65 MET B N 1
ATOM 1735 C CA . MET B 1 65 ? -17.406 -17.938 -5.875 1 81.75 65 MET B CA 1
ATOM 1736 C C . MET B 1 65 ? -16.5 -16.75 -5.605 1 81.75 65 MET B C 1
ATOM 1738 O O . MET B 1 65 ? -16.922 -15.594 -5.699 1 81.75 65 MET B O 1
ATOM 1742 N N . LEU B 1 66 ? -15.266 -17 -5.34 1 81.06 66 LEU B N 1
ATOM 1743 C CA . LEU B 1 66 ? -14.375 -15.93 -4.895 1 81.06 66 LEU B CA 1
ATOM 1744 C C . LEU B 1 66 ? -14.008 -15.008 -6.051 1 81.06 66 LEU B C 1
ATOM 1746 O O . LEU B 1 66 ? -14.117 -13.781 -5.926 1 81.06 66 LEU B O 1
ATOM 1750 N N . LEU B 1 67 ? -13.648 -15.562 -7.117 1 85.56 67 LEU B N 1
ATOM 1751 C CA . LEU B 1 67 ? -13.125 -14.758 -8.211 1 85.56 67 LEU B CA 1
ATOM 1752 C C . LEU B 1 67 ? -14.18 -13.781 -8.727 1 85.56 67 LEU B C 1
ATOM 1754 O O . LEU B 1 67 ? -13.898 -12.594 -8.906 1 85.56 67 LEU B O 1
ATOM 1758 N N . PRO B 1 68 ? -15.414 -14.273 -8.906 1 83.19 68 PRO B N 1
ATOM 1759 C CA . PRO B 1 68 ? -16.422 -13.312 -9.367 1 83.19 68 PRO B CA 1
ATOM 1760 C C . PRO B 1 68 ? -16.641 -12.164 -8.383 1 83.19 68 PRO B C 1
ATOM 1762 O O . PRO B 1 68 ? -16.953 -11.047 -8.797 1 83.19 68 PRO B O 1
ATOM 1765 N N . MET B 1 69 ? -16.484 -12.406 -7.172 1 82.44 69 MET B N 1
ATOM 1766 C CA . MET B 1 69 ? -16.719 -11.398 -6.137 1 82.44 69 MET B CA 1
ATOM 1767 C C . MET B 1 69 ? -15.633 -10.336 -6.16 1 82.44 69 MET B C 1
ATOM 1769 O O . MET B 1 69 ? -15.906 -9.156 -5.91 1 82.44 69 MET B O 1
ATOM 1773 N N . ILE B 1 70 ? -14.406 -10.734 -6.508 1 87.44 70 ILE B N 1
ATOM 1774 C CA . ILE B 1 70 ? -13.312 -9.773 -6.383 1 87.44 70 ILE B CA 1
ATOM 1775 C C . ILE B 1 70 ? -12.742 -9.461 -7.762 1 87.44 70 ILE B C 1
ATOM 1777 O O . ILE B 1 70 ? -11.633 -8.93 -7.875 1 87.44 70 ILE B O 1
ATOM 1781 N N . ARG B 1 71 ? -13.438 -9.75 -8.75 1 90.81 71 ARG B N 1
ATOM 1782 C CA . ARG B 1 71 ? -12.953 -9.625 -10.125 1 90.81 71 ARG B CA 1
ATOM 1783 C C . ARG B 1 71 ? -12.602 -8.18 -10.445 1 90.81 71 ARG B C 1
ATOM 1785 O O . ARG B 1 71 ? -11.625 -7.91 -11.141 1 90.81 71 ARG B O 1
ATOM 1792 N N . SER B 1 72 ? -13.438 -7.254 -9.969 1 89.62 72 SER B N 1
ATOM 1793 C CA . SER B 1 72 ? -13.164 -5.848 -10.242 1 89.62 72 SER B CA 1
ATOM 1794 C C . SER B 1 72 ? -11.805 -5.434 -9.695 1 89.62 72 SER B C 1
ATOM 1796 O O . SER B 1 72 ? -11.07 -4.68 -10.352 1 89.62 72 SER B O 1
ATOM 1798 N N . VAL B 1 73 ? -11.469 -5.883 -8.578 1 90.44 73 VAL B N 1
ATOM 1799 C CA . VAL B 1 73 ? -10.18 -5.609 -7.941 1 90.44 73 VAL B CA 1
ATOM 1800 C C . VAL B 1 73 ? -9.055 -6.254 -8.742 1 90.44 73 VAL B C 1
ATOM 1802 O O . VAL B 1 73 ? -8.07 -5.594 -9.086 1 90.44 73 VAL B O 1
ATOM 1805 N N . LEU B 1 74 ? -9.25 -7.508 -9.148 1 93.62 74 LEU B N 1
ATOM 1806 C CA . LEU B 1 74 ? -8.234 -8.242 -9.891 1 93.62 74 LEU B CA 1
ATOM 1807 C C . LEU B 1 74 ? -8.023 -7.621 -11.266 1 93.62 74 LEU B C 1
ATOM 1809 O O . LEU B 1 74 ? -6.891 -7.551 -11.75 1 93.62 74 LEU B O 1
ATOM 1813 N N . ASN B 1 75 ? -9.094 -7.164 -11.812 1 94.31 75 ASN B N 1
ATOM 1814 C CA . ASN B 1 75 ? -8.992 -6.516 -13.117 1 94.31 75 ASN B CA 1
ATOM 1815 C C . ASN B 1 75 ? -8.125 -5.262 -13.055 1 94.31 75 ASN B C 1
ATOM 1817 O O . ASN B 1 75 ? -7.273 -5.043 -13.914 1 94.31 75 ASN B O 1
ATOM 1821 N N . ASN B 1 76 ? -8.344 -4.488 -12.102 1 95.19 76 ASN B N 1
ATOM 1822 C CA . ASN B 1 76 ? -7.555 -3.264 -12 1 95.19 76 ASN B CA 1
ATOM 1823 C C . ASN B 1 76 ? -6.105 -3.559 -11.625 1 95.19 76 ASN B C 1
ATOM 1825 O O . ASN B 1 76 ? -5.191 -2.85 -12.047 1 95.19 76 ASN B O 1
ATOM 1829 N N . MET B 1 77 ? -5.875 -4.574 -10.836 1 95.75 77 MET B N 1
ATOM 1830 C CA . MET B 1 77 ? -4.516 -5.047 -10.594 1 95.75 77 MET B CA 1
ATOM 1831 C C . MET B 1 77 ? -3.84 -5.449 -11.898 1 95.75 77 MET B C 1
ATOM 1833 O O . MET B 1 77 ? -2.68 -5.109 -12.133 1 95.75 77 MET B O 1
ATOM 1837 N N . TYR B 1 78 ? -4.578 -6.152 -12.641 1 97.19 78 TYR B N 1
ATOM 1838 C CA . TYR B 1 78 ? -4.066 -6.582 -13.938 1 97.19 78 TYR B CA 1
ATOM 1839 C C . TYR B 1 78 ? -3.727 -5.383 -14.82 1 97.19 78 TYR B C 1
ATOM 1841 O O . TYR B 1 78 ? -2.693 -5.375 -15.492 1 97.19 78 TYR B O 1
ATOM 1849 N N . GLU B 1 79 ? -4.547 -4.453 -14.852 1 97.19 79 GLU B N 1
ATOM 1850 C CA . GLU B 1 79 ? -4.285 -3.223 -15.586 1 97.19 79 GLU B CA 1
ATOM 1851 C C . GLU B 1 79 ? -3.023 -2.531 -15.086 1 97.19 79 GLU B C 1
ATOM 1853 O O . GLU B 1 79 ? -2.244 -1.997 -15.875 1 97.19 79 GLU B O 1
ATOM 1858 N N . MET B 1 80 ? -2.889 -2.527 -13.82 1 96.94 80 MET B N 1
ATOM 1859 C CA . MET B 1 80 ? -1.675 -1.96 -13.242 1 96.94 80 MET B CA 1
ATOM 1860 C C . MET B 1 80 ? -0.44 -2.729 -13.703 1 96.94 80 MET B C 1
ATOM 1862 O O . MET B 1 80 ? 0.583 -2.127 -14.031 1 96.94 80 MET B O 1
ATOM 1866 N N . GLU B 1 81 ? -0.509 -4.004 -13.719 1 98.12 81 GLU B N 1
ATOM 1867 C CA . GLU B 1 81 ? 0.591 -4.812 -14.227 1 98.12 81 GLU B CA 1
ATOM 1868 C C . GLU B 1 81 ? 0.928 -4.438 -15.672 1 98.12 81 GLU B C 1
ATOM 1870 O O . GLU B 1 81 ? 2.102 -4.316 -16.031 1 98.12 81 GLU B O 1
ATOM 1875 N N . ASN B 1 82 ? -0.045 -4.316 -16.469 1 98.12 82 ASN B N 1
ATOM 1876 C CA . ASN B 1 82 ? 0.154 -3.945 -17.875 1 98.12 82 ASN B CA 1
ATOM 1877 C C . ASN B 1 82 ? 0.784 -2.561 -18 1 98.12 82 ASN B C 1
ATOM 1879 O O . ASN B 1 82 ? 1.599 -2.324 -18.891 1 98.12 82 ASN B O 1
ATOM 1883 N N . LEU B 1 83 ? 0.322 -1.691 -17.156 1 97.94 83 LEU B N 1
ATOM 1884 C CA . LEU B 1 83 ? 0.939 -0.371 -17.109 1 97.94 83 LEU B CA 1
ATOM 1885 C C . LEU B 1 83 ? 2.439 -0.481 -16.859 1 97.94 83 LEU B C 1
ATOM 1887 O O . LEU B 1 83 ? 3.236 0.176 -17.531 1 97.94 83 LEU B O 1
ATOM 1891 N N . LEU B 1 84 ? 2.828 -1.301 -15.922 1 97.88 84 LEU B N 1
ATOM 1892 C CA . LEU B 1 84 ? 4.234 -1.491 -15.586 1 97.88 84 LEU B CA 1
ATOM 1893 C C . LEU B 1 84 ? 4.984 -2.15 -16.734 1 97.88 84 LEU B C 1
ATOM 1895 O O . LEU B 1 84 ? 6.133 -1.8 -17.016 1 97.88 84 LEU B O 1
ATOM 1899 N N . LEU B 1 85 ? 4.348 -3.105 -17.422 1 97.69 85 LEU B N 1
ATOM 1900 C CA . LEU B 1 85 ? 4.941 -3.777 -18.562 1 97.69 85 LEU B CA 1
ATOM 1901 C C . LEU B 1 85 ? 5.332 -2.771 -19.641 1 97.69 85 LEU B C 1
ATOM 1903 O O . LEU B 1 85 ? 6.312 -2.971 -20.359 1 97.69 85 LEU B O 1
ATOM 1907 N N . LYS B 1 86 ? 4.598 -1.756 -19.734 1 97.69 86 LYS B N 1
ATOM 1908 C CA . LYS B 1 86 ? 4.836 -0.736 -20.75 1 97.69 86 LYS B CA 1
ATOM 1909 C C . LYS B 1 86 ? 5.801 0.331 -20.25 1 97.69 86 LYS B C 1
ATOM 1911 O O . LYS B 1 86 ? 6.098 1.292 -20.953 1 97.69 86 LYS B O 1
ATOM 1916 N N . THR B 1 87 ? 6.176 0.227 -19.047 1 97.62 87 THR B N 1
ATOM 1917 C CA . THR B 1 87 ? 7.082 1.193 -18.453 1 97.62 87 THR B CA 1
ATOM 1918 C C . THR B 1 87 ? 8.531 0.747 -18.609 1 97.62 87 THR B C 1
ATOM 1920 O O . THR B 1 87 ? 8.969 -0.202 -17.953 1 97.62 87 THR B O 1
ATOM 1923 N N . ASP B 1 88 ? 9.359 1.492 -19.375 1 96.38 88 ASP B N 1
ATOM 1924 C CA . ASP B 1 88 ? 10.711 1.065 -19.703 1 96.38 88 ASP B CA 1
ATOM 1925 C C . ASP B 1 88 ? 11.75 1.807 -18.859 1 96.38 88 ASP B C 1
ATOM 1927 O O . ASP B 1 88 ? 12.859 1.314 -18.672 1 96.38 88 ASP B O 1
ATOM 1931 N N . ASP B 1 89 ? 11.438 2.908 -18.375 1 96.94 89 ASP B N 1
ATOM 1932 C CA . ASP B 1 89 ? 12.414 3.793 -17.75 1 96.94 89 ASP B CA 1
ATOM 1933 C C . ASP B 1 89 ? 12.586 3.465 -16.281 1 96.94 89 ASP B C 1
ATOM 1935 O O . ASP B 1 89 ? 13.492 3.986 -15.617 1 96.94 89 ASP B O 1
ATOM 1939 N N . ILE B 1 90 ? 11.773 2.619 -15.766 1 95.19 90 ILE B N 1
ATOM 1940 C CA . ILE B 1 90 ? 11.812 2.217 -14.367 1 95.19 90 ILE B CA 1
ATOM 1941 C C . ILE B 1 90 ? 11.859 0.693 -14.266 1 95.19 90 ILE B C 1
ATOM 1943 O O . ILE B 1 90 ? 11.148 -0.005 -14.992 1 95.19 90 ILE B O 1
ATOM 1947 N N . ASN B 1 91 ? 12.773 0.184 -13.43 1 95.75 91 ASN B N 1
ATOM 1948 C CA . ASN B 1 91 ? 12.859 -1.247 -13.156 1 95.75 91 ASN B CA 1
ATOM 1949 C C . ASN B 1 91 ? 11.82 -1.686 -12.133 1 95.75 91 ASN B C 1
ATOM 1951 O O . ASN B 1 91 ? 11.812 -1.195 -11 1 95.75 91 ASN B O 1
ATOM 1955 N N . TRP B 1 92 ? 10.961 -2.564 -12.555 1 96.31 92 TRP B N 1
ATOM 1956 C CA . TRP B 1 92 ? 9.859 -2.957 -11.68 1 96.31 92 TRP 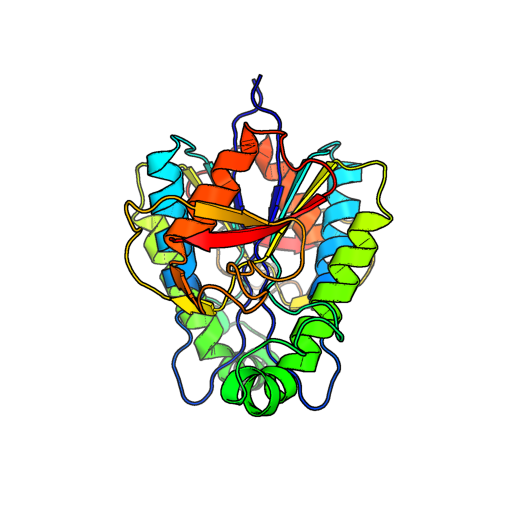B CA 1
ATOM 1957 C C . TRP B 1 92 ? 9.836 -4.469 -11.477 1 96.31 92 TRP B C 1
ATOM 1959 O O . TRP B 1 92 ? 10.383 -5.219 -12.289 1 96.31 92 TRP B O 1
ATOM 1969 N N . THR B 1 93 ? 9.336 -4.891 -10.344 1 97.12 93 THR B N 1
ATOM 1970 C CA . THR B 1 93 ? 8.945 -6.266 -10.047 1 97.12 93 THR B CA 1
ATOM 1971 C C . THR B 1 93 ? 7.535 -6.309 -9.461 1 97.12 93 THR B C 1
ATOM 1973 O O . THR B 1 93 ? 7.199 -5.516 -8.578 1 97.12 93 THR B O 1
ATOM 1976 N N . VAL B 1 94 ? 6.711 -7.152 -10.047 1 97.94 94 VAL B N 1
ATOM 1977 C CA . VAL B 1 94 ? 5.387 -7.387 -9.484 1 97.94 94 VAL B CA 1
ATOM 1978 C C . VAL B 1 94 ? 5.355 -8.75 -8.797 1 97.94 94 VAL B C 1
ATOM 1980 O O . VAL B 1 94 ? 5.688 -9.766 -9.406 1 97.94 94 VAL B O 1
ATOM 1983 N N . VAL B 1 95 ? 5.02 -8.758 -7.543 1 97.25 95 VAL B N 1
ATOM 1984 C CA . VAL B 1 95 ? 4.852 -9.992 -6.781 1 97.25 95 VAL B CA 1
ATOM 1985 C C . VAL B 1 95 ? 3.369 -10.367 -6.723 1 97.25 95 VAL B C 1
ATOM 1987 O O . VAL B 1 95 ? 2.529 -9.539 -6.359 1 97.25 95 VAL B O 1
ATOM 1990 N N . ARG B 1 96 ? 3.049 -11.602 -7.102 1 97.88 96 ARG B N 1
ATOM 1991 C CA . ARG B 1 96 ? 1.685 -12.117 -7.066 1 97.88 96 ARG B CA 1
ATOM 1992 C C . ARG B 1 96 ? 1.527 -13.18 -5.984 1 97.88 96 ARG B C 1
ATOM 1994 O O . ARG B 1 96 ? 1.81 -14.352 -6.211 1 97.88 96 ARG B O 1
ATOM 2001 N N . PRO B 1 97 ? 1.005 -12.78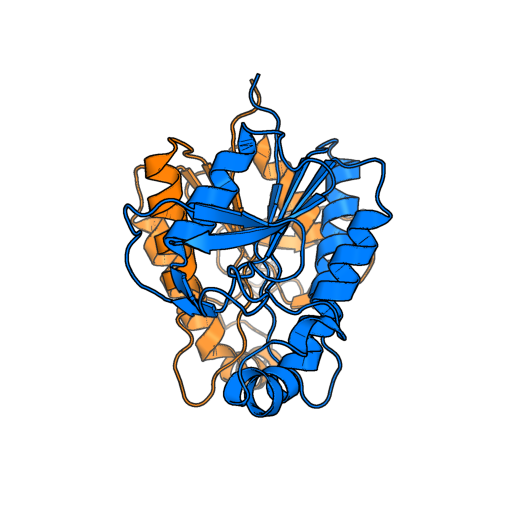1 -4.863 1 96.69 97 PRO B N 1
ATOM 2002 C CA . PRO B 1 97 ? 0.72 -13.766 -3.82 1 96.69 97 PRO B CA 1
ATOM 2003 C C . PRO B 1 97 ? -0.68 -14.367 -3.939 1 96.69 97 PRO B C 1
ATOM 2005 O O . PRO B 1 97 ? -1.545 -13.797 -4.609 1 96.69 97 PRO B O 1
ATOM 2008 N N . PRO B 1 98 ? -0.861 -15.555 -3.312 1 95.12 98 PRO B N 1
ATOM 2009 C CA . PRO B 1 98 ? -2.215 -16.094 -3.164 1 95.12 98 PRO B CA 1
ATOM 2010 C C . PRO B 1 98 ? -2.988 -15.445 -2.021 1 95.12 98 PRO B C 1
ATOM 2012 O O . PRO B 1 98 ? -2.689 -14.312 -1.638 1 95.12 98 PRO B O 1
ATOM 2015 N N . GLY B 1 99 ? -4.023 -16.078 -1.566 1 92.25 99 GLY B N 1
ATOM 2016 C CA . GLY B 1 99 ? -4.691 -15.562 -0.38 1 92.25 99 GLY B CA 1
ATOM 2017 C C . GLY B 1 99 ? -3.744 -15.328 0.783 1 92.25 99 GLY B C 1
ATOM 2018 O O . GLY B 1 99 ? -2.799 -16.094 0.983 1 92.25 99 GLY B O 1
ATOM 2019 N N . LEU B 1 100 ? -4.027 -14.297 1.572 1 90.31 100 LEU B N 1
ATOM 2020 C CA . LEU B 1 100 ? -3.121 -13.898 2.645 1 90.31 100 LEU B CA 1
ATOM 2021 C C . LEU B 1 100 ? -3.715 -14.234 4.008 1 90.31 100 LEU B C 1
ATOM 2023 O O . LEU B 1 100 ? -4.914 -14.047 4.23 1 90.31 100 LEU B O 1
ATOM 2027 N N . LYS B 1 101 ? -2.85 -14.719 4.805 1 89.62 101 LYS B N 1
ATOM 2028 C CA . LYS B 1 101 ? -3.217 -15 6.188 1 89.62 101 LYS B CA 1
ATOM 2029 C C . LYS B 1 101 ? -2.34 -14.211 7.16 1 89.62 101 LYS B C 1
ATOM 2031 O O . LYS B 1 101 ? -1.27 -13.727 6.785 1 89.62 101 LYS B O 1
ATOM 2036 N N . ASN B 1 102 ? -2.875 -14.102 8.383 1 84 102 ASN B N 1
ATOM 2037 C CA . ASN B 1 102 ? -2.121 -13.406 9.43 1 84 102 ASN B CA 1
ATOM 2038 C C . ASN B 1 102 ? -1.41 -14.391 10.352 1 84 102 ASN B C 1
ATOM 2040 O O . ASN B 1 102 ? -1.587 -14.344 11.57 1 84 102 ASN B O 1
ATOM 2044 N N . THR B 1 103 ? -0.756 -15.242 9.797 1 82.31 103 THR B N 1
ATOM 2045 C CA . THR B 1 103 ? 0.034 -16.203 10.555 1 82.31 103 THR B CA 1
ATOM 2046 C C . THR B 1 103 ? 1.518 -15.859 10.492 1 82.31 103 THR B C 1
ATOM 2048 O O . THR B 1 103 ? 1.961 -15.164 9.578 1 82.31 103 THR B O 1
ATOM 2051 N N . PRO B 1 104 ? 2.219 -16.25 11.641 1 79.38 104 PRO B N 1
ATOM 2052 C CA . PRO B 1 104 ? 3.658 -15.984 11.617 1 79.38 104 PRO B CA 1
ATOM 2053 C C . PRO B 1 104 ? 4.352 -16.609 10.406 1 79.38 104 PRO B C 1
ATOM 2055 O O . PRO B 1 104 ? 3.797 -17.516 9.773 1 79.38 104 PRO B O 1
ATOM 2058 N N . GLN B 1 105 ? 5.48 -15.969 10.148 1 76.75 105 GLN B N 1
ATOM 2059 C CA . GLN B 1 105 ? 6.293 -16.484 9.055 1 76.75 105 GLN B CA 1
ATOM 2060 C C . GLN B 1 105 ? 6.555 -17.984 9.219 1 76.75 105 GLN B C 1
ATOM 2062 O O . GLN B 1 105 ? 6.75 -18.469 10.344 1 76.75 105 GLN B O 1
ATOM 2067 N N . THR B 1 106 ? 6.559 -18.531 8.055 1 74.56 106 THR B N 1
ATOM 2068 C CA . THR B 1 106 ? 6.918 -19.953 8.062 1 74.56 106 THR B CA 1
ATOM 2069 C C . THR B 1 106 ? 8.383 -20.141 7.684 1 74.56 106 THR B C 1
ATOM 2071 O O . THR B 1 106 ? 9.023 -19.203 7.188 1 74.56 106 THR B O 1
ATOM 2074 N N . VAL B 1 107 ? 9.008 -21.172 8.141 1 76.31 107 VAL B N 1
ATOM 2075 C CA . VAL B 1 107 ? 10.383 -21.516 7.812 1 76.31 107 VAL B CA 1
ATOM 2076 C C . VAL B 1 107 ? 10.438 -22.172 6.438 1 76.31 107 VAL B C 1
ATOM 2078 O O . VAL B 1 107 ? 11.523 -22.438 5.906 1 76.31 107 VAL B O 1
ATOM 2081 N N . GLU B 1 108 ? 9.375 -22.125 5.781 1 80.62 108 GLU B N 1
ATOM 2082 C CA . GLU B 1 108 ? 9.297 -22.828 4.508 1 80.62 108 GLU B CA 1
ATOM 2083 C C . GLU B 1 108 ? 9.859 -21.984 3.367 1 80.62 108 GLU B C 1
ATOM 2085 O O . GLU B 1 108 ? 9.844 -20.766 3.43 1 80.62 108 GLU B O 1
ATOM 2090 N N . ALA B 1 109 ? 10.398 -22.75 2.449 1 90.56 109 ALA B N 1
ATOM 2091 C CA . ALA B 1 109 ? 10.922 -22.094 1.252 1 90.56 109 ALA B CA 1
ATOM 2092 C C . ALA B 1 109 ? 9.789 -21.5 0.422 1 90.56 109 ALA B C 1
ATOM 2094 O O . ALA B 1 109 ? 8.695 -22.047 0.36 1 90.56 109 ALA B O 1
ATOM 2095 N N . ILE B 1 110 ? 10.109 -20.406 -0.202 1 94.38 110 ILE B N 1
ATOM 2096 C CA . ILE B 1 110 ? 9.141 -19.75 -1.079 1 94.38 110 ILE B CA 1
ATOM 2097 C C . ILE B 1 110 ? 9.32 -20.25 -2.51 1 94.38 110 ILE B C 1
ATOM 2099 O O . ILE B 1 110 ? 10.43 -20.219 -3.051 1 94.38 110 ILE B O 1
ATOM 2103 N N . LEU B 1 111 ? 8.273 -20.781 -3.041 1 96.75 111 LEU B N 1
ATOM 2104 C CA . LEU B 1 111 ? 8.242 -21.188 -4.441 1 96.75 111 LEU B CA 1
ATOM 2105 C C . LEU B 1 111 ? 7.875 -20.016 -5.344 1 96.75 111 LEU B C 1
ATOM 2107 O O . LEU B 1 111 ? 7.023 -19.203 -4.988 1 96.75 111 LEU B O 1
ATOM 2111 N N . THR B 1 112 ? 8.547 -19.984 -6.492 1 97.62 112 THR B N 1
ATOM 2112 C CA . THR B 1 112 ? 8.312 -18.906 -7.449 1 97.62 112 THR B CA 1
ATOM 2113 C C . THR B 1 112 ? 7.938 -19.484 -8.812 1 97.62 112 THR B C 1
ATOM 2115 O O . THR B 1 112 ? 8.359 -20.578 -9.172 1 97.62 112 THR B O 1
ATOM 2118 N N . HIS B 1 113 ? 7.102 -18.766 -9.508 1 97.56 113 HIS B N 1
ATOM 2119 C CA . HIS B 1 113 ? 6.691 -19.141 -10.859 1 97.56 113 HIS B CA 1
ATOM 2120 C C . HIS B 1 113 ? 6.406 -17.906 -11.719 1 97.56 113 HIS B C 1
ATOM 2122 O O . HIS B 1 113 ? 5.762 -16.969 -11.258 1 97.56 113 HIS B O 1
ATOM 2128 N N . ASP B 1 114 ? 6.926 -17.938 -12.922 1 97.25 114 ASP B N 1
ATOM 2129 C CA . ASP B 1 114 ? 6.594 -16.891 -13.891 1 97.25 114 ASP B CA 1
ATOM 2130 C C . ASP B 1 114 ? 5.199 -17.109 -14.477 1 97.25 114 ASP B C 1
ATOM 2132 O O . ASP B 1 114 ? 5.051 -17.766 -15.516 1 97.25 114 ASP B O 1
ATOM 2136 N N . GLY B 1 115 ? 4.191 -16.641 -13.781 1 96.38 115 GLY B N 1
ATOM 2137 C CA . GLY B 1 115 ? 2.793 -16.828 -14.133 1 96.38 115 GLY B CA 1
ATOM 2138 C C . GLY B 1 115 ? 1.839 -16.188 -13.141 1 96.38 115 GLY B C 1
ATOM 2139 O O . GLY B 1 115 ? 2.211 -15.25 -12.43 1 96.38 115 GLY B O 1
ATOM 2140 N N . TYR B 1 116 ? 0.657 -16.625 -13.188 1 97.06 116 TYR B N 1
ATOM 2141 C CA . TYR B 1 116 ? -0.399 -15.961 -12.438 1 97.06 116 TYR B CA 1
ATOM 2142 C C . TYR B 1 116 ? -0.794 -16.766 -11.211 1 97.06 116 TYR B C 1
ATOM 2144 O O . TYR B 1 116 ? -1.703 -16.391 -10.469 1 97.06 116 TYR B O 1
ATOM 2152 N N . TYR B 1 117 ? -0.202 -17.891 -11.086 1 96.56 117 TYR B N 1
ATOM 2153 C CA . TYR B 1 117 ? -0.223 -18.719 -9.891 1 96.56 117 TYR B CA 1
ATOM 2154 C C . TYR B 1 117 ? 0.9 -19.75 -9.93 1 96.56 117 TYR B C 1
ATOM 2156 O O . TYR B 1 117 ? 1.557 -19.922 -10.961 1 96.56 117 TYR B O 1
ATOM 2164 N N . VAL B 1 118 ? 1.199 -20.359 -8.812 1 97.25 118 VAL B N 1
ATOM 2165 C CA . VAL B 1 118 ? 2.219 -21.406 -8.797 1 97.25 118 VAL B CA 1
ATOM 2166 C C . VAL B 1 118 ? 1.565 -22.766 -9 1 97.25 118 VAL B C 1
ATOM 2168 O O . VAL B 1 118 ? 0.8 -23.234 -8.156 1 97.25 118 VAL B O 1
ATOM 2171 N N . PRO B 1 119 ? 1.842 -23.375 -10.094 1 95.62 119 PRO B N 1
ATOM 2172 C CA . PRO B 1 119 ? 1.226 -24.656 -10.398 1 95.62 119 PRO B CA 1
ATOM 2173 C C . PRO B 1 119 ? 1.951 -25.828 -9.734 1 95.62 119 PRO B C 1
ATOM 2175 O O . PRO B 1 119 ? 3.154 -25.75 -9.469 1 95.62 119 PRO B O 1
ATOM 2178 N N . ASP B 1 120 ? 1.223 -26.875 -9.414 1 94.25 120 ASP B N 1
ATOM 2179 C CA . ASP B 1 120 ? 1.841 -28.141 -9.062 1 94.25 120 ASP B CA 1
ATOM 2180 C C . ASP B 1 120 ? 2.174 -28.953 -10.312 1 94.25 120 ASP B C 1
ATOM 2182 O O . ASP B 1 120 ? 2.186 -28.422 -11.422 1 94.25 120 ASP B O 1
ATOM 2186 N N . GLU B 1 121 ? 2.488 -30.203 -10.109 1 93.56 121 GLU B N 1
ATOM 2187 C CA . GLU B 1 121 ? 2.91 -31.062 -11.219 1 93.56 121 GLU B CA 1
ATOM 2188 C C . GLU B 1 121 ? 1.78 -31.25 -12.227 1 93.56 121 GLU B C 1
ATOM 2190 O O . GLU B 1 121 ? 2.029 -31.547 -13.398 1 93.56 121 GLU B O 1
ATOM 2195 N N . THR B 1 122 ? 0.539 -31.094 -11.852 1 92.38 122 THR B N 1
ATOM 2196 C CA . THR B 1 122 ? -0.62 -31.312 -12.711 1 92.38 122 THR B CA 1
ATOM 2197 C C . THR B 1 122 ? -1.105 -29.984 -13.312 1 92.38 122 THR B C 1
ATOM 2199 O O . THR B 1 122 ? -2.098 -29.969 -14.039 1 92.38 122 THR B O 1
ATOM 2202 N N . GLY B 1 123 ? -0.462 -28.938 -12.992 1 91.88 123 GLY B N 1
ATOM 2203 C CA . GLY B 1 123 ? -0.863 -27.656 -13.523 1 91.88 123 GLY B CA 1
ATOM 2204 C C . GLY B 1 123 ? -1.853 -26.922 -12.633 1 91.88 123 GLY B C 1
ATOM 2205 O O . GLY B 1 123 ? -2.232 -25.781 -12.914 1 91.88 123 GLY B O 1
ATOM 2206 N N . GLN B 1 124 ? -2.305 -27.516 -11.57 1 91.5 124 GLN B N 1
ATOM 2207 C CA . GLN B 1 124 ? -3.225 -26.906 -10.617 1 91.5 124 GLN B CA 1
ATOM 2208 C C . GLN B 1 124 ? -2.469 -26.094 -9.578 1 91.5 124 GLN B C 1
ATOM 2210 O O . GLN B 1 124 ? -1.282 -26.312 -9.336 1 91.5 124 GLN B O 1
ATOM 2215 N N . PRO B 1 125 ? -3.154 -25.125 -9.047 1 93.25 125 PRO B N 1
ATOM 2216 C CA . PRO B 1 125 ? -2.479 -24.359 -7.992 1 93.25 125 PRO B CA 1
ATOM 2217 C C . PRO B 1 125 ? -1.977 -25.25 -6.855 1 93.25 125 PRO B C 1
ATOM 2219 O O . PRO B 1 125 ? -2.709 -26.125 -6.379 1 93.25 125 PRO B O 1
ATOM 2222 N N . ILE B 1 126 ? -0.817 -25.031 -6.395 1 93.69 126 ILE B N 1
ATOM 2223 C CA . ILE B 1 126 ? -0.161 -25.906 -5.434 1 93.69 126 ILE B CA 1
ATOM 2224 C C . ILE B 1 126 ? -0.674 -25.609 -4.027 1 93.69 126 ILE B C 1
ATOM 2226 O O . ILE B 1 126 ? -0.468 -26.391 -3.104 1 93.69 126 ILE B O 1
ATOM 2230 N N . GLY B 1 127 ? -1.389 -24.547 -3.822 1 91.31 127 GLY B N 1
ATOM 2231 C CA . GLY B 1 127 ? -1.959 -24.094 -2.566 1 91.31 127 GLY B CA 1
ATOM 2232 C C . GLY B 1 127 ? -2.93 -22.938 -2.74 1 91.31 127 GLY B C 1
ATOM 2233 O O . GLY B 1 127 ? -3.402 -22.688 -3.85 1 91.31 127 GLY B O 1
ATOM 2234 N N . GLN B 1 128 ? -3.188 -22.297 -1.562 1 88.56 128 GLN B N 1
ATOM 2235 C CA . GLN B 1 128 ? -4.23 -21.281 -1.707 1 88.56 128 GLN B CA 1
ATOM 2236 C C . GLN B 1 128 ? -3.879 -20.016 -0.935 1 88.56 128 GLN B C 1
ATOM 2238 O O . GLN B 1 128 ? -4.531 -18.984 -1.098 1 88.56 128 GLN B O 1
ATOM 2243 N N . SER B 1 129 ? -2.887 -20.188 -0.031 1 91.88 129 SER B N 1
ATOM 2244 C CA . SER B 1 129 ? -2.637 -19.016 0.808 1 91.88 129 SER B CA 1
ATOM 2245 C C . SER B 1 129 ? -1.204 -19 1.331 1 91.88 129 SER B C 1
ATOM 2247 O O . SER B 1 129 ? -0.498 -20.016 1.238 1 91.88 129 SER B O 1
ATOM 2249 N N . MET B 1 130 ? -0.791 -17.891 1.795 1 93.19 130 MET B N 1
ATOM 2250 C CA . MET B 1 130 ? 0.492 -17.719 2.473 1 93.19 130 MET B CA 1
ATOM 2251 C C . MET B 1 130 ? 0.44 -16.562 3.461 1 93.19 130 MET B C 1
ATOM 2253 O O . MET B 1 130 ? -0.465 -15.727 3.398 1 93.19 130 MET B O 1
ATOM 2257 N N . SER B 1 131 ? 1.412 -16.516 4.367 1 92.88 131 SER B N 1
ATOM 2258 C CA . SER B 1 131 ? 1.396 -15.477 5.395 1 92.88 131 SER B CA 1
ATOM 2259 C C . SER B 1 131 ? 1.838 -14.133 4.824 1 92.88 131 SER B C 1
ATOM 2261 O O . SER B 1 131 ? 2.732 -14.078 3.979 1 92.88 131 SER B O 1
ATOM 2263 N N . ARG B 1 132 ? 1.251 -13.117 5.434 1 90.69 132 ARG B N 1
ATOM 2264 C CA . ARG B 1 132 ? 1.675 -11.766 5.07 1 90.69 132 ARG B CA 1
ATOM 2265 C C . ARG B 1 132 ? 3.162 -11.57 5.34 1 90.69 132 ARG B C 1
ATOM 2267 O O . ARG B 1 132 ? 3.846 -10.859 4.598 1 90.69 132 ARG B O 1
ATOM 2274 N N . GLU B 1 133 ? 3.645 -12.125 6.359 1 90.88 133 GLU B N 1
ATOM 2275 C CA . GLU B 1 133 ? 5.051 -11.992 6.727 1 90.88 133 GLU B CA 1
ATOM 2276 C C . GLU B 1 133 ? 5.957 -12.625 5.672 1 90.88 133 GLU B C 1
ATOM 2278 O O . GLU B 1 133 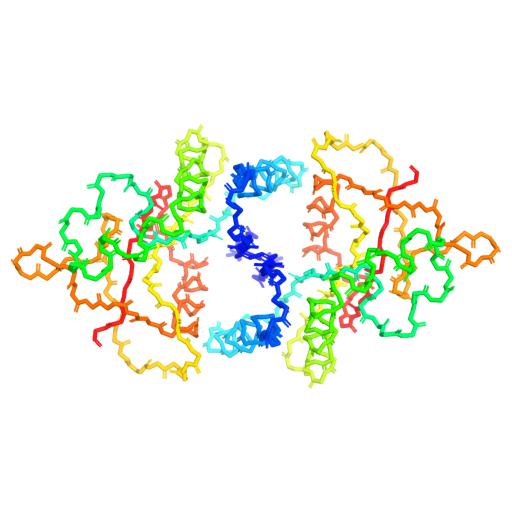? 7.012 -12.07 5.344 1 90.88 133 GLU B O 1
ATOM 2283 N N . ASP B 1 134 ? 5.551 -13.742 5.18 1 93.44 134 ASP B N 1
ATOM 2284 C CA . ASP B 1 134 ? 6.328 -14.406 4.137 1 93.44 134 ASP B CA 1
ATOM 2285 C C . ASP B 1 134 ? 6.375 -13.562 2.865 1 93.44 134 ASP B C 1
ATOM 2287 O O . ASP B 1 134 ? 7.422 -13.461 2.219 1 93.44 134 ASP B O 1
ATOM 2291 N N . VAL B 1 135 ? 5.238 -12.961 2.539 1 93.94 135 VAL B N 1
ATOM 2292 C CA . VAL B 1 135 ? 5.203 -12.086 1.371 1 93.94 135 VAL B CA 1
ATOM 2293 C C . VAL B 1 135 ? 6.152 -10.914 1.58 1 93.94 135 VAL B C 1
ATOM 2295 O O . VAL B 1 135 ? 6.957 -10.594 0.704 1 93.94 135 VAL B O 1
ATOM 2298 N N . ALA B 1 136 ? 6.043 -10.328 2.752 1 91.69 136 ALA B N 1
ATOM 2299 C CA . ALA B 1 136 ? 6.887 -9.172 3.059 1 91.69 136 ALA B CA 1
ATOM 2300 C C . ALA B 1 136 ? 8.367 -9.539 2.982 1 91.69 136 ALA B C 1
ATOM 2302 O O . ALA B 1 136 ? 9.164 -8.797 2.41 1 91.69 136 ALA B O 1
ATOM 2303 N N . ARG B 1 137 ? 8.703 -10.648 3.516 1 90.81 137 ARG B N 1
ATOM 2304 C CA . ARG B 1 137 ? 10.094 -11.102 3.49 1 90.81 137 ARG B CA 1
ATOM 2305 C C . ARG B 1 137 ? 10.578 -11.289 2.059 1 90.81 137 ARG B C 1
ATOM 2307 O O . ARG B 1 137 ? 11.695 -10.891 1.722 1 90.81 137 ARG B O 1
ATOM 2314 N N . PHE B 1 138 ? 9.82 -11.93 1.271 1 92.94 138 PHE B N 1
ATOM 2315 C CA . PHE B 1 138 ? 10.188 -12.133 -0.124 1 92.94 138 PHE B CA 1
ATOM 2316 C C . PHE B 1 138 ? 10.383 -10.797 -0.831 1 92.94 138 PHE B C 1
ATOM 2318 O O . PHE B 1 138 ? 11.391 -10.586 -1.505 1 92.94 138 PHE B O 1
ATOM 2325 N N . MET B 1 139 ? 9.422 -9.891 -0.644 1 92.69 139 MET B N 1
ATOM 2326 C CA . MET B 1 139 ? 9.492 -8.594 -1.302 1 92.69 139 MET B CA 1
ATOM 2327 C C . MET B 1 139 ? 10.742 -7.836 -0.864 1 92.69 139 MET B C 1
ATOM 2329 O O . MET B 1 139 ? 11.43 -7.23 -1.69 1 92.69 139 MET B O 1
ATOM 2333 N N . LEU B 1 140 ? 11.086 -7.867 0.368 1 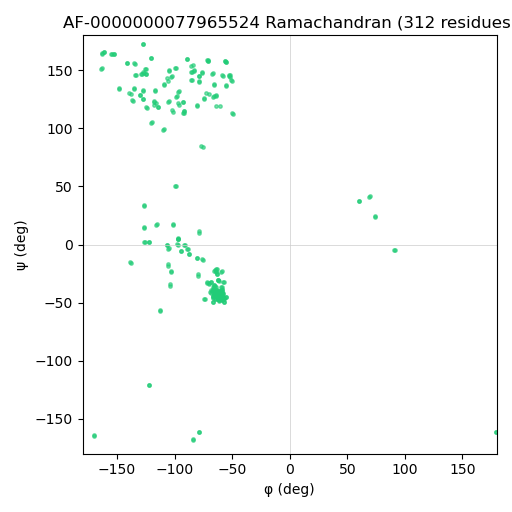89.75 140 LEU B N 1
ATOM 2334 C CA . LEU B 1 140 ? 12.258 -7.168 0.875 1 89.75 140 LEU B CA 1
ATOM 2335 C C . LEU B 1 140 ? 13.539 -7.797 0.342 1 89.75 140 LEU B C 1
ATOM 2337 O O . LEU B 1 140 ? 14.531 -7.102 0.109 1 89.75 140 LEU B O 1
ATOM 2341 N N . SER B 1 141 ? 13.484 -9.102 0.137 1 89.38 141 SER B N 1
ATOM 2342 C CA . SER B 1 141 ? 14.664 -9.773 -0.4 1 89.38 141 SER B CA 1
ATOM 2343 C C . SER B 1 141 ? 14.969 -9.312 -1.821 1 89.38 141 SER B C 1
ATOM 2345 O O . SER B 1 141 ? 16.109 -9.391 -2.277 1 89.38 141 SER B O 1
ATOM 2347 N N . LEU B 1 142 ? 13.961 -8.805 -2.467 1 90.94 142 LEU B N 1
ATOM 2348 C CA . LEU B 1 142 ? 14.109 -8.367 -3.852 1 90.94 142 LEU B CA 1
ATOM 2349 C C . LEU B 1 142 ? 14.867 -7.051 -3.93 1 90.94 142 LEU B C 1
ATOM 2351 O O . LEU B 1 142 ? 15.305 -6.641 -5.012 1 90.94 142 LEU B O 1
ATOM 2355 N N . LEU B 1 143 ? 15.031 -6.379 -2.809 1 84.31 143 LEU B N 1
ATOM 2356 C CA . LEU B 1 143 ? 15.789 -5.133 -2.781 1 84.31 143 LEU B CA 1
ATOM 2357 C C . LEU B 1 143 ? 17.25 -5.371 -3.174 1 84.31 143 LEU B C 1
ATOM 2359 O O . LEU B 1 143 ? 17.906 -4.477 -3.701 1 84.31 143 LEU B O 1
ATOM 2363 N N . THR B 1 144 ? 17.734 -6.59 -2.973 1 84.31 144 THR B N 1
ATOM 2364 C CA . THR B 1 144 ? 19.125 -6.895 -3.258 1 84.31 144 THR B CA 1
ATOM 2365 C C . THR B 1 144 ? 19.234 -8.031 -4.273 1 84.31 144 THR B C 1
ATOM 2367 O O . THR B 1 144 ? 20.328 -8.547 -4.516 1 84.31 144 THR B O 1
ATOM 2370 N N . ASP B 1 145 ? 18.172 -8.492 -4.727 1 87.56 145 ASP B N 1
ATOM 2371 C CA . ASP B 1 145 ? 18.094 -9.57 -5.703 1 87.56 145 ASP B CA 1
ATOM 2372 C C . ASP B 1 145 ? 17.422 -9.094 -6.996 1 87.56 145 ASP B C 1
ATOM 2374 O O . ASP B 1 145 ? 16.266 -8.664 -6.98 1 87.56 145 ASP B O 1
ATOM 2378 N N . ASN B 1 146 ? 18.109 -9.242 -8.109 1 90.19 146 ASN B N 1
ATOM 2379 C CA . ASN B 1 146 ? 17.609 -8.719 -9.383 1 90.19 146 ASN B CA 1
ATOM 2380 C C . ASN B 1 146 ? 17 -9.812 -10.242 1 90.19 146 ASN B C 1
ATOM 2382 O O . ASN B 1 146 ? 16.766 -9.609 -11.438 1 90.19 146 ASN B O 1
ATOM 2386 N N . SER B 1 147 ? 16.656 -10.961 -9.719 1 93.25 147 SER B N 1
ATOM 2387 C CA . SER B 1 147 ? 16.203 -12.125 -10.453 1 93.25 147 SER B CA 1
ATOM 2388 C C . SER B 1 147 ? 14.883 -11.844 -11.18 1 93.25 147 SER B C 1
ATOM 2390 O O . SER B 1 147 ? 14.586 -12.469 -12.195 1 93.25 147 SER B O 1
ATOM 2392 N N . TRP B 1 148 ? 14.172 -10.859 -10.727 1 96.25 148 TRP B N 1
ATOM 2393 C CA . TRP B 1 148 ? 12.844 -10.648 -11.273 1 96.25 148 TRP B CA 1
ATOM 2394 C C . TRP B 1 148 ? 12.68 -9.211 -11.766 1 96.25 148 TRP B C 1
ATOM 2396 O O . TRP B 1 148 ? 11.602 -8.617 -11.641 1 96.25 148 TRP B O 1
ATOM 2406 N N . MET B 1 149 ? 13.773 -8.719 -12.25 1 95.75 149 MET B N 1
ATOM 2407 C CA . MET B 1 149 ? 13.734 -7.367 -12.797 1 95.75 149 MET B CA 1
ATOM 2408 C C . MET B 1 149 ? 12.859 -7.312 -14.047 1 95.75 149 MET B C 1
ATOM 2410 O O . MET B 1 149 ? 13.023 -8.117 -14.961 1 95.75 149 MET B O 1
ATOM 2414 N N . LYS B 1 150 ? 11.898 -6.402 -14.086 1 97.44 150 LYS B N 1
ATOM 2415 C CA . LYS B 1 150 ? 10.953 -6.188 -15.172 1 97.44 150 LYS B CA 1
ATOM 2416 C C . LYS B 1 150 ? 10.109 -7.434 -15.422 1 97.44 150 LYS B C 1
ATOM 2418 O O . LYS B 1 150 ? 9.859 -7.797 -16.578 1 97.44 150 LYS B O 1
ATOM 2423 N N . LYS B 1 151 ? 9.75 -8.109 -14.359 1 97.94 151 LYS B N 1
ATOM 2424 C CA . LYS B 1 151 ? 8.945 -9.328 -14.414 1 97.94 151 LYS B CA 1
ATOM 2425 C C . LYS B 1 151 ? 7.941 -9.383 -13.273 1 97.94 151 LYS B C 1
ATOM 2427 O O . LYS B 1 151 ? 8.117 -8.711 -12.25 1 97.94 151 LYS B O 1
ATOM 2432 N N . ALA B 1 152 ? 6.941 -10.117 -13.523 1 98.25 152 ALA B N 1
ATOM 2433 C CA . ALA B 1 152 ? 6.008 -10.508 -12.469 1 98.25 152 ALA B CA 1
ATOM 2434 C C . ALA B 1 152 ? 6.254 -11.945 -12.016 1 98.25 152 ALA B C 1
ATOM 2436 O O . ALA B 1 152 ? 6.613 -12.805 -12.828 1 98.25 152 ALA B O 1
ATOM 2437 N N . VAL B 1 153 ? 6.066 -12.188 -10.773 1 98.44 153 VAL B N 1
ATOM 2438 C CA . VAL B 1 153 ? 6.363 -13.508 -10.227 1 98.44 153 VAL B CA 1
ATOM 2439 C C . VAL B 1 153 ? 5.246 -13.93 -9.266 1 98.44 153 VAL B C 1
ATOM 2441 O O . VAL B 1 153 ? 4.902 -13.188 -8.344 1 98.44 153 VAL B O 1
ATOM 2444 N N . ALA B 1 154 ? 4.656 -15.086 -9.539 1 98.44 154 ALA B N 1
ATOM 2445 C CA . ALA B 1 154 ? 3.764 -15.719 -8.57 1 98.44 154 ALA B CA 1
ATOM 2446 C C . ALA B 1 154 ? 4.559 -16.438 -7.48 1 98.44 154 ALA B C 1
ATOM 2448 O O . ALA B 1 154 ? 5.57 -17.078 -7.766 1 98.44 154 ALA B O 1
ATOM 2449 N N . ILE B 1 155 ? 4.059 -16.328 -6.25 1 97.88 155 ILE B N 1
ATOM 2450 C CA . ILE B 1 155 ? 4.812 -16.922 -5.156 1 97.88 155 ILE B CA 1
ATOM 2451 C C . ILE B 1 155 ? 3.861 -17.688 -4.23 1 97.88 155 ILE B C 1
ATOM 2453 O O . ILE B 1 155 ? 2.662 -17.406 -4.195 1 97.88 155 ILE B O 1
ATOM 2457 N N . ILE B 1 156 ? 4.406 -18.641 -3.52 1 96.56 156 ILE B N 1
ATOM 2458 C CA . ILE B 1 156 ? 3.729 -19.312 -2.414 1 96.56 156 ILE B CA 1
ATOM 2459 C C . ILE B 1 156 ? 4.75 -20.078 -1.565 1 96.56 156 ILE B C 1
ATOM 2461 O O . ILE B 1 156 ? 5.848 -20.375 -2.033 1 96.56 156 ILE B O 1
ATOM 2465 N N . THR B 1 157 ? 4.355 -20.172 -0.294 1 93.06 157 THR B N 1
ATOM 2466 C CA . THR B 1 157 ? 5.211 -20.984 0.555 1 93.06 157 THR B CA 1
ATOM 2467 C C . THR B 1 157 ? 4.941 -22.469 0.33 1 93.06 157 THR B C 1
ATOM 2469 O O . THR B 1 157 ? 3.803 -22.875 0.072 1 93.06 157 THR B O 1
ATOM 2472 N N . LYS B 1 158 ? 5.93 -23.359 0.402 1 83.06 158 LYS B N 1
ATOM 2473 C CA . LYS B 1 158 ? 5.828 -24.812 0.21 1 83.06 158 LYS B CA 1
ATOM 2474 C C . LYS B 1 158 ? 4.996 -25.453 1.314 1 83.06 158 LYS B C 1
ATOM 2476 O O . LYS B 1 158 ? 5.027 -25 2.463 1 83.06 158 LYS B O 1
#

Solvent-accessible surface area (backbone atoms only — not comparable to full-atom values): 16730 Å² total; per-residue (Å²): 120,48,65,51,41,40,34,43,44,69,38,71,43,74,42,93,85,44,81,39,55,62,53,40,53,50,48,52,23,40,54,54,27,27,61,74,70,70,47,46,36,37,39,37,50,64,40,43,39,24,50,87,77,54,38,78,56,43,55,67,64,46,44,69,50,49,41,68,70,42,38,45,42,28,44,24,40,34,50,31,52,52,52,50,73,71,41,80,86,42,46,33,28,38,38,18,37,50,45,74,40,95,44,77,62,67,95,53,58,72,44,77,27,87,48,46,47,40,57,40,96,84,60,34,58,68,70,64,55,35,29,46,20,46,54,36,36,54,57,58,52,46,78,83,42,72,88,46,62,72,35,56,35,4,39,41,56,106,123,48,63,56,40,40,34,42,44,69,37,70,44,74,40,94,84,44,83,39,56,61,52,40,54,51,48,51,22,39,54,53,26,26,61,74,71,72,46,46,37,38,41,36,50,64,40,45,39,25,50,87,79,54,38,78,57,44,53,66,62,46,45,71,52,50,41,68,70,42,38,45,42,28,45,25,41,34,50,31,50,51,52,51,72,70,42,81,86,45,46,33,28,38,38,19,38,50,45,74,40,94,43,76,62,68,93,53,57,73,45,76,27,87,48,48,49,41,55,40,98,85,60,34,59,67,68,64,54,35,29,47,22,45,52,37,34,54,58,59,52,46,77,82,41,71,89,46,63,70,34,56,34,4,38,41,57,108

Foldseek 3Di:
DQADEAEDEDDDDADPVDFDQCLQVVLVVVVVVCVVVVRAHYEYEDAFCLDVVRCPQEDPCCNPPVCVRRVSRSPNSVVNLVVLLPDDRHWYEYEHEFAEDADDADPFDKDKDQDRADADPVGHHPDGYAYPNNVVVVRVVVSPPCPAISGYMYMDGD/DQADEAEDEDDDDADPVDFDQCLQVVLVVVVVVCVVVVRAHYEYEDAFCLDVVRCPQEDPCCNPPVCVRRVSRSPNSVVNLVVLLPDDRHWYEYEHEFAEDADDADPFDKDKDQDRADADPVGHHPDGYAYPNNVVVVRVVVSVPCPAISGYMYMDGD

Nearest PDB structures (foldseek):
  4jgb-assembly2_B  TM=7.612E-01  e=2.339E-09  Burkholderia pseudomallei K96243
  4jgb-assembly1_A  TM=7.641E-01  e=4.178E-09  Burkholderia pseudomallei K96243
  1xq6-assembly2_B  TM=8.152E-01  e=2.679E-05  Arabidopsis thaliana
  3dhn-assembly1_A  TM=6.635E-01  e=6.488E-06  Bacteroides thetaiotaomicron
  7xpp-assembly1_A  TM=5.760E-01  e=2.121E+00  Zea mays

Secondary structure (DSSP, 8-state):
-----EEE-------SSS---HHHHHHHHHHHHHHHHT--EEEEE--TT-STTTTTTS-HHIIIIIHHHHHHHHHHHHHHHHHHHT--SSEEEEEE--EEE--PPPSSPEEEESSSS-B-TTSSBS-SEEEHHHHHHHHHHTTS--TTTTEEEEEEE-/-----EEE-------SSS---HHHHHHHHHHHHHHHHT--EEEEE--TT-STTTTTTS-HHIIIIIHHHHHHHHHHHHHHHHHHHT--SSEEEEEE--EEE--PPPSSPEEEESSSS-B-TTSSBS-SEEEHHHHHHHHHHTTS--TTTTEEEEEEE-

Sequence (316 aa):
MGQDAVLSCLGFPISFWQGVTGYTQSMTATLNAMRDVKVNRIITMTAWYTDPNSGSNASSFIRFMLLPMIRSVLNNMYEMENLLLKTDDINWTVVRPPGLKNTPQTVEAILTHDGYYVPDETGQPIGQSMSREDVARFMLSLLTDNSWMKKAVAIITKMGQDAVLSCLGFPISFWQGVTGYTQSMTATLNAMRDVKVNRIITMTAWYTDPNSGSNASSFIRFMLLPMIRSVLNNMYEMENLLLKTDDINWTVVRPPGLKNTPQTVEAILTHDGYYVPDETGQPIGQSMSREDVARFMLSLLTDNSWMKKAVAIITK

InterPro domains:
  IPR016040 NAD(P)-binding domain [PF13460] (2-145)
  IPR036291 NAD(P)-binding domain superfamily [SSF51735] (2-156)